Protein 4GJZ (pdb70)

Secondary structure (DSSP, 8-state):
-BPPEEES--HHHHIIIIITTT--EEEESSSTTSHHHHH-SHHHHHHHHTTSEEEEEE--EEEEEEHHHHHHHHTSS--SS-EEEEEE-HHHH-HHHHTT----GGGGGSSS-GGG-EEEEEEE-TT-EEEEE--SSEEEEEEEES-E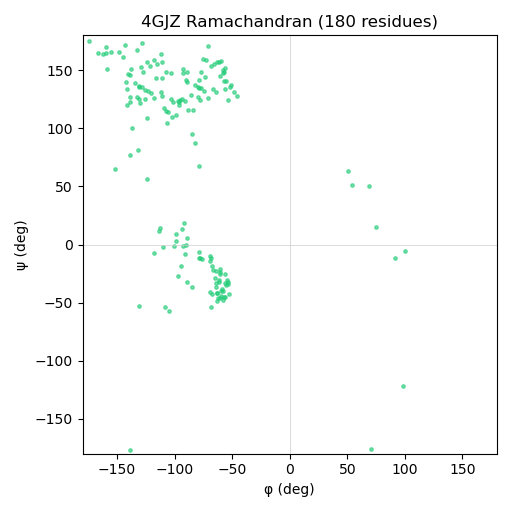EEEEE-GGGGGGS-B-SSTTTTTBBSS-TTS--TTT-GGGGG---EEEEE-TT-EEEE-TT-EEEEEESSSEEEEEEEE-

Organism: Homo sapiens (NCBI:txid9606)

Solvent-accessible surface area: 11349 Å² total; per-residue (Å²): 97,93,2,61,98,50,134,151,15,66,80,59,80,0,106,113,76,21,22,114,53,24,124,5,0,0,0,71,17,27,0,57,161,28,66,0,32,169,88,13,44,31,122,41,3,70,145,36,0,1,104,88,72,0,47,1,69,23,73,138,64,158,55,122,24,39,1,65,90,0,2,69,126,13,22,50,147,159,50,216,50,65,0,12,1,6,99,33,82,3,2,95,49,10,93,93,3,95,131,2,13,59,40,5,108,12,10,91,24,20,148,45,119,115,142,126,25,32,9,4,0,27,1,1,19,124,29,3,86,17,77,0,35,21,18,103,49,26,6,0,10,0,0,5,26,18,90,4,42,0,29,0,1,24,52,168,46,35,53,13,0,44,50,61,108,77,150,162,85,78,45,38,5,72,5,79,3,73,117,40,67,78,172,128,15,78,120,8,71,91,7,88,79,38,24,8,76,0,34,71,7,7,0,0,0,3,3,58,86,22,2,11,4,10,76,1,30,42,59,2,2,0,0,0,0,37,2,58

InterPro domains:
  IPR003347 JmjC domain [PS51184] (271-416)
  IPR003347 JmjC domain [SM00558] (271-416)
  IPR041667 Cupin-like domain 8 [PF13621] (194-416)
  IPR056520 KDM8, N-terminal [PF24472] (66-138)

Sequence (228 aa):
STVPPRLHRRPSLQHFRREEQQFLVPGRPVILKGVADHWPCMQKWSLEEYYIQEIIAGCCRTVPVEEVGWSQTLMMTVNEFISSKYIIVVNEPRRDDVGYLAQHQLFDDQIPELLKQDISSIPDDYCSLGDDGEEEEEITINAWFGPQGTISPLHQDPQQNFLVQVMMGRKYIRRLLYSSPQQESGALYPHDTHLLHNTTSQVDDVENPDLEKKFPKFAKAPFLSCILSPGEILFIPVKKYWHYVRALDLSFSVSFWWS

Foldseek 3Di:
DAAAEDEPDDLVCCCPVDAVVPGKHKYFPFQQPQQLQPQDDLVNCCVQFQAPKAWKCWQDDIDIDGNVVCCVAFPPDDHPTWIKRWFAQVCVVRVVVVSRGDDGPSLVVDPDDPVPKGKGKIFGFAWDKDAKFFDQFKKKKAWRDAKKKKKKAAPVLLVLQDFDDDPVGRRGGPARVVDGDCVVRVSVVPGDIYIDIAGHRMIMIRHHSIIMMMGTRGRTMIMMIGHD

Nearest PDB structures (foldseek):
  7uq3-assembly1_A  TM=1.001E+00  e=4.229E-50  Homo sapiens
  6f4o-assembly1_A  TM=1.003E+00  e=3.518E-49  Homo sapiens
  7dyw-assembly1_A  TM=9.979E-01  e=1.723E-48  Homo sapiens
  6f4t-assembly1_A  TM=1.000E+00  e=4.418E-48  Homo sapiens
  6f4r-assembly1_A  TM=1.001E+00  e=1.133E-47  Homo sapiens

B-factor: mean 15.0, std 7.61, range [4.47, 48.25]

CATH classification: 2.60.120.650

Radius of gyration: 17.44 Å; Cα contacts (8 Å, |Δi|>4): 553; chains: 1; bounding box: 48×34×45 Å

GO terms:
  GO:0051864 histone H3K36 demethylase activity (F, IDA)
  GO:0005634 nucleus (C, IDA)
  GO:0003682 chromatin binding (F, IDA)
  GO:0004177 aminopeptidase activity (F, IDA)
  GO:0106157 peptidyl-arginine 3-dioxygenase activity (F, IDA)
  GO:0005634 nucleus (C, EXP)
  GO:0005694 chromosome (C, EXP)
  GO:0045892 negative regulation of DNA-templated transcription (P, IMP)
  GO:0045893 positive regulation of DNA-templated transcription (P, IMP)
  GO:0031648 protein destabilization (P, IMP)
  GO:0000086 G2/M transition of mitotic cell cycle (P, IMP)
  GO:0106157 peptidyl-arginine 3-dioxygenase activity (F, EXP)
  GO:0005829 cytosol (C, TAS)
  GO:0030961 peptidyl-arginine hydroxylation (P, TAS)
  GO:0005515 protein binding (F, IPI)
  GO:0004175 endopeptidase activity (F, IDA)

Structure (mmCIF, N/CA/C/O backbone):
data_4GJZ
#
_entry.id   4GJZ
#
_cell.length_a   49.695
_cell.length_b   64.056
_cell.length_c   76.801
_cell.angle_alpha   90.00
_cell.angle_beta   90.00
_cell.angle_gamma   90.00
#
_symmetry.space_group_name_H-M   'P 21 21 21'
#
loop_
_entity.id
_entity.type
_entity.pdbx_description
1 polymer 'JmjC domain-containing protein 5'
2 non-polymer 'COBALT (II) ION'
3 non-polymer '2-OXOGLUTARIC ACID'
4 non-polymer BETA-MERCAPTOETHANOL
5 water water
#
loop_
_atom_site.group_PDB
_atom_site.id
_atom_site.type_symbol
_atom_site.label_atom_id
_atom_site.label_alt_id
_atom_site.label_comp_id
_atom_site.label_asym_id
_atom_site.label_entity_id
_atom_site.label_seq_id
_atom_site.pdbx_PDB_ins_code
_atom_site.Cartn_x
_atom_site.Cartn_y
_atom_site.Cartn_z
_atom_site.occupancy
_atom_site.B_iso_or_equiv
_atom_site.auth_seq_id
_atom_site.auth_comp_id
_atom_site.auth_asym_id
_atom_site.auth_atom_id
_atom_site.pdbx_PDB_model_num
ATOM 1 N N . SER A 1 1 ? 12.978 30.682 27.942 1.00 18.99 182 SER A N 1
ATOM 2 C CA . SER A 1 1 ? 13.686 31.421 26.893 1.00 18.24 182 SER A CA 1
ATOM 3 C C . SER A 1 1 ? 13.803 30.511 25.686 1.00 14.98 182 SER A C 1
ATOM 4 O O . SER A 1 1 ? 13.565 29.330 25.810 1.00 14.32 182 SER A O 1
ATOM 11 N N . THR A 1 2 ? 14.117 31.039 24.506 1.00 14.46 183 THR A N 1
ATOM 12 C CA . THR A 1 2 ? 14.076 30.214 23.300 1.00 13.61 183 THR A CA 1
ATOM 13 C C . THR A 1 2 ? 15.331 29.341 23.170 1.00 12.30 183 THR A C 1
ATOM 14 O O . THR A 1 2 ? 16.441 29.806 23.360 1.00 13.50 183 THR A O 1
ATOM 25 N N . VAL A 1 3 ? 15.145 28.083 22.823 1.00 10.68 184 VAL A N 1
ATOM 26 C CA . VAL A 1 3 ? 16.266 27.214 22.537 1.00 9.36 184 VAL A CA 1
ATOM 27 C C . VAL A 1 3 ? 17.152 27.826 21.432 1.00 8.71 184 VAL A C 1
ATOM 28 O O . VAL A 1 3 ? 16.635 28.270 20.416 1.00 9.68 184 VAL A O 1
ATOM 41 N N . PRO A 1 4 ? 18.486 27.828 21.616 1.00 9.51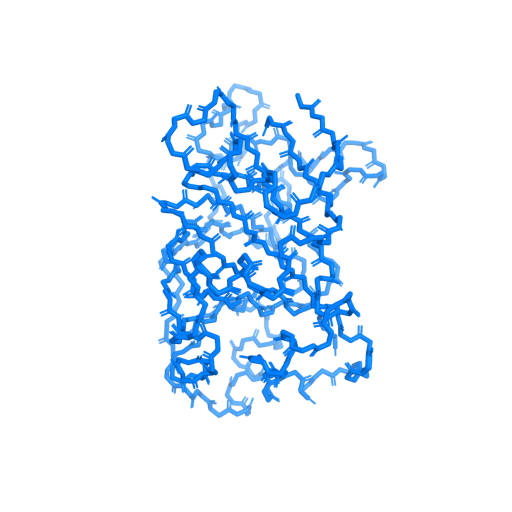 185 PRO A N 1
ATOM 42 C CA A PRO A 1 4 ? 19.426 28.321 20.601 0.40 9.68 185 PRO A CA 1
ATOM 43 C CA B PRO A 1 4 ? 19.283 28.432 20.543 0.60 10.01 185 PRO A CA 1
ATOM 44 C C . PRO A 1 4 ? 19.294 27.574 19.272 1.00 9.62 185 PRO A C 1
ATOM 45 O O . PRO A 1 4 ? 19.154 26.353 19.325 1.00 10.25 185 PRO A O 1
ATOM 66 N N . ARG A 1 5 ? 19.421 28.255 18.131 1.00 9.74 186 ARG A N 1
ATOM 67 C CA . ARG A 1 5 ? 19.522 27.642 16.796 1.00 10.13 186 ARG A CA 1
ATOM 68 C C . ARG A 1 5 ? 20.926 27.841 16.248 1.00 10.50 186 ARG A C 1
ATOM 69 O O . ARG A 1 5 ? 21.426 28.963 16.230 1.00 12.41 186 ARG A O 1
ATOM 90 N N . LEU A 1 6 ? 21.557 26.758 15.814 1.00 10.27 187 LEU A N 1
ATOM 91 C CA . LEU A 1 6 ? 22.896 26.788 15.236 1.00 10.58 187 LEU A CA 1
ATOM 92 C C . LEU A 1 6 ? 22.901 26.073 13.898 1.00 10.42 187 LEU A C 1
ATOM 93 O O . LEU A 1 6 ? 22.363 24.981 13.767 1.00 11.09 187 LEU A O 1
ATOM 109 N N . HIS A 1 7 ? 23.548 26.699 12.923 1.00 11.53 188 HIS A N 1
ATOM 110 C CA . HIS A 1 7 ? 23.656 26.161 11.580 1.00 12.47 188 HIS A CA 1
ATOM 111 C C . HIS A 1 7 ? 24.880 25.262 11.463 1.00 12.40 188 HIS A C 1
ATOM 112 O O . HIS A 1 7 ? 26.010 25.726 11.581 1.00 13.58 188 HIS A O 1
ATOM 127 N N . ARG A 1 8 ? 24.636 23.978 11.219 1.00 12.08 189 ARG A N 1
ATOM 128 C CA A ARG A 1 8 ? 25.703 23.000 10.998 0.48 12.54 189 ARG A CA 1
ATOM 129 C CA B ARG A 1 8 ? 25.703 23.010 10.978 0.52 12.23 189 ARG A CA 1
ATOM 130 C C . ARG A 1 8 ? 26.936 23.227 11.866 1.00 12.44 189 ARG A C 1
ATOM 131 O O . ARG A 1 8 ? 28.032 23.415 11.363 1.00 13.26 189 ARG A O 1
ATOM 171 N N . PRO A 1 9 ? 26.774 23.197 13.195 1.00 12.41 190 PRO A N 1
ATOM 172 C CA . PRO A 1 9 ? 27.959 23.396 14.046 1.00 12.59 190 PRO A CA 1
ATOM 173 C C . PRO A 1 9 ? 28.970 22.253 13.890 1.00 12.76 190 PRO A C 1
ATOM 174 O O . PRO A 1 9 ? 28.599 21.141 13.518 1.00 13.35 190 PRO A O 1
ATOM 185 N N . SER A 1 10 ? 30.240 22.514 14.173 1.00 12.89 191 SER A N 1
ATOM 186 C CA . SER A 1 10 ? 31.236 21.453 14.132 1.00 13.42 191 SER A CA 1
ATOM 187 C C . SER A 1 10 ? 30.908 20.390 15.180 1.00 12.80 191 SER A C 1
ATOM 188 O O . SER A 1 10 ? 30.231 20.657 16.179 1.00 12.70 191 SER A O 1
ATOM 196 N N . LEU A 1 11 ? 31.417 19.188 14.952 1.00 13.26 192 LEU A N 1
ATOM 197 C CA . LEU A 1 11 ? 31.275 18.113 15.924 1.00 13.51 192 LEU A CA 1
ATOM 198 C C . LEU A 1 11 ? 31.851 18.513 17.271 1.00 13.04 192 LEU A C 1
ATOM 199 O O . LEU A 1 11 ? 31.212 18.304 18.300 1.00 12.93 192 LEU A O 1
ATOM 215 N N . GLN A 1 12 ? 33.034 19.109 17.264 1.00 13.45 193 GLN A N 1
ATOM 216 C CA . GLN A 1 12 ? 33.684 19.536 18.502 1.00 13.63 193 GLN A CA 1
ATOM 217 C C . GLN A 1 12 ? 32.896 20.608 19.250 1.00 13.11 193 GLN A C 1
ATOM 218 O O . GLN A 1 12 ? 32.792 20.546 20.470 1.00 13.61 193 GLN A O 1
ATOM 222 N N . HIS A 1 13 ? 32.341 21.581 18.532 1.00 13.06 194 HIS A N 1
ATOM 223 C CA . HIS A 1 13 ? 31.569 22.637 19.185 1.00 13.19 194 HIS A CA 1
ATOM 224 C C . HIS A 1 13 ? 30.279 22.066 19.776 1.00 11.97 194 HIS A C 1
ATOM 225 O O . HIS A 1 13 ? 29.893 22.404 20.906 1.00 12.39 194 HIS A O 1
ATOM 240 N N . PHE A 1 14 ? 29.608 21.193 19.028 1.00 11.68 195 PHE A N 1
ATOM 241 C CA . PHE A 1 14 ? 28.432 20.529 19.568 1.00 11.21 195 PHE A CA 1
ATOM 242 C C . PHE A 1 14 ? 28.791 19.737 20.825 1.00 11.03 195 PHE A C 1
ATOM 243 O O . PHE A 1 14 ? 28.093 19.809 21.834 1.00 10.93 195 PHE A O 1
ATOM 260 N N A ARG A 1 15 ? 29.894 18.999 20.767 0.61 11.04 196 ARG A N 1
ATOM 261 N N B ARG A 1 15 ? 29.888 18.989 20.778 0.39 11.70 196 ARG A N 1
ATOM 262 C CA A ARG A 1 15 ? 30.323 18.205 21.908 0.61 11.19 196 ARG A CA 1
ATOM 263 C CA B ARG A 1 15 ? 30.280 18.189 21.931 0.39 12.53 196 ARG A CA 1
ATOM 264 C C A ARG A 1 15 ? 30.572 19.061 23.146 0.61 11.50 196 ARG A C 1
ATOM 265 C C B ARG A 1 15 ? 30.566 19.051 23.155 0.39 12.56 196 ARG A C 1
ATOM 266 O O A ARG A 1 15 ? 30.053 18.791 24.228 0.61 11.75 196 ARG A O 1
ATOM 267 O O B ARG A 1 15 ? 30.056 18.796 24.245 0.39 12.60 196 ARG A O 1
ATOM 308 N N A GLU A 1 16 ? 31.393 20.090 22.996 0.61 12.04 197 GLU A N 1
ATOM 309 N N B GLU A 1 16 ? 31.397 20.070 22.978 0.39 12.87 197 GLU A N 1
ATOM 310 C CA A GLU A 1 16 ? 31.882 20.834 24.151 0.61 12.94 197 GLU A CA 1
ATOM 311 C CA B GLU A 1 16 ? 31.899 20.832 24.113 0.39 13.52 197 GLU A CA 1
ATOM 312 C C A GLU A 1 16 ? 30.842 21.784 24.736 0.61 13.24 197 GLU A C 1
ATOM 313 C C B GLU A 1 16 ? 30.842 21.753 24.722 0.39 13.27 197 GLU A C 1
ATOM 314 O O A GLU A 1 16 ? 30.824 22.020 25.942 0.61 14.40 197 GLU A O 1
ATOM 315 O O B GLU A 1 16 ? 30.796 21.920 25.939 0.39 13.86 197 GLU A O 1
ATOM 338 N N . GLN A 1 17 ? 30.001 22.354 23.888 1.00 12.72 198 GLN A N 1
ATOM 339 C CA A GLN A 1 17 ? 29.075 23.382 24.346 0.44 13.20 198 GLN A CA 1
ATOM 340 C CA B GLN A 1 17 ? 29.086 23.373 24.373 0.56 12.98 198 GLN A CA 1
ATOM 341 C C . GLN A 1 17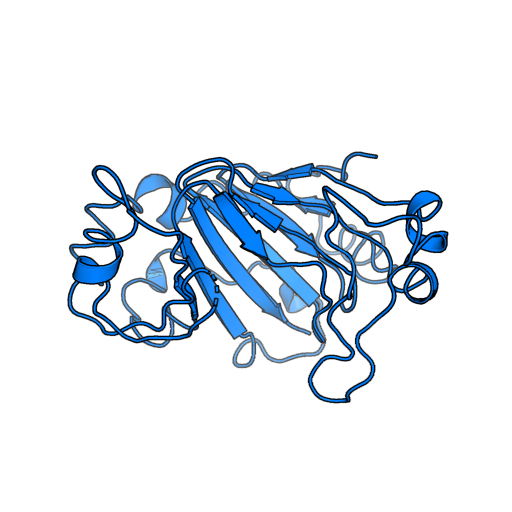 ? 27.641 22.893 24.549 1.00 12.18 198 GLN A C 1
ATOM 342 O O . GLN A 1 17 ? 26.831 23.608 25.143 1.00 13.14 198 GLN A O 1
ATOM 368 N N . PHE A 1 18 ? 27.317 21.684 24.071 1.00 11.13 199 PHE A N 1
ATOM 369 C CA . PHE A 1 18 ? 25.950 21.160 24.198 1.00 10.21 199 PHE A CA 1
ATOM 370 C C . PHE A 1 18 ? 25.900 19.738 24.760 1.00 9.72 199 PHE A C 1
ATOM 371 O O . PHE A 1 18 ? 25.205 19.496 25.748 1.00 10.08 199 PHE A O 1
ATOM 388 N N . LEU A 1 19 ? 26.638 18.802 24.172 1.00 9.85 200 LEU A N 1
ATOM 389 C CA . LEU A 1 19 ? 26.525 17.411 24.588 1.00 9.95 200 LEU A CA 1
ATOM 390 C C . LEU A 1 19 ? 27.070 17.210 25.999 1.00 10.35 200 LEU A C 1
ATOM 391 O O . LEU A 1 19 ? 26.394 16.651 26.868 1.00 10.71 200 LEU A O 1
ATOM 407 N N . VAL A 1 20 ? 28.304 17.643 26.228 1.00 10.89 201 VAL A N 1
ATOM 408 C CA . VAL A 1 20 ? 28.927 17.438 27.537 1.00 11.41 201 VAL A CA 1
ATOM 409 C C . VAL A 1 20 ? 28.190 18.179 28.663 1.00 11.71 201 VAL A C 1
ATOM 410 O O . VAL A 1 20 ? 27.878 17.559 29.679 1.00 11.92 201 VAL A O 1
ATOM 423 N N . PRO A 1 21 ? 27.867 19.480 28.500 1.00 11.86 202 PRO A N 1
ATOM 424 C CA . PRO A 1 21 ? 27.134 20.168 29.573 1.00 12.45 202 PRO A CA 1
ATOM 425 C C . PRO A 1 21 ? 25.633 19.859 29.600 1.00 12.36 202 PRO A C 1
ATOM 426 O O . PRO A 1 21 ? 24.944 20.298 30.519 1.00 14.14 202 PRO A O 1
ATOM 437 N N . GLY A 1 22 ? 25.118 19.140 28.610 1.00 10.43 203 GLY A N 1
ATOM 438 C CA . GLY A 1 22 ? 23.711 18.787 28.588 1.00 9.80 203 GLY A CA 1
ATOM 439 C C . GLY A 1 22 ? 22.789 19.969 28.349 1.00 9.10 203 GLY A C 1
ATOM 440 O O . GLY A 1 22 ? 21.822 20.167 29.090 1.00 9.83 203 GLY A O 1
ATOM 444 N N . ARG A 1 23 ? 23.083 20.746 27.307 1.00 9.36 204 ARG A N 1
ATOM 445 C CA . ARG A 1 23 ? 22.299 21.935 26.980 1.00 9.31 204 ARG A CA 1
ATOM 446 C C . ARG A 1 23 ? 21.543 21.723 25.668 1.00 8.72 204 ARG A C 1
ATOM 447 O O . ARG A 1 23 ? 22.153 21.317 24.676 1.00 9.72 204 ARG A O 1
ATOM 468 N N . PRO A 1 24 ? 20.234 22.016 25.636 1.00 7.90 205 PRO A N 1
ATOM 469 C CA . PRO A 1 24 ? 19.487 21.846 24.383 1.00 7.86 205 PRO A CA 1
ATOM 470 C C . PRO A 1 24 ? 19.906 22.838 23.301 1.00 7.59 205 PRO A C 1
ATOM 471 O O . PRO A 1 24 ? 20.340 23.954 23.587 1.00 8.80 205 PRO A O 1
ATOM 482 N N . VAL A 1 25 ? 19.717 22.433 22.050 1.00 7.38 206 VAL A N 1
ATOM 483 C CA . VAL A 1 25 ? 20.013 23.271 20.887 1.00 7.32 206 VAL A CA 1
ATOM 484 C C . VAL A 1 25 ? 19.207 22.735 19.714 1.00 6.83 206 VAL A C 1
ATOM 485 O O . VAL A 1 25 ? 18.918 21.544 19.655 1.00 7.28 206 VAL A O 1
ATOM 498 N N . ILE A 1 26 ? 18.856 23.605 18.784 1.00 7.35 207 ILE A N 1
ATOM 499 C CA . ILE A 1 26 ? 18.256 23.235 17.508 1.00 7.39 207 ILE A CA 1
ATOM 500 C C . ILE A 1 26 ? 19.327 23.333 16.441 1.00 7.97 207 ILE A C 1
ATOM 501 O O . ILE A 1 26 ? 19.999 24.350 16.302 1.00 8.71 207 ILE A O 1
ATOM 517 N N . LEU A 1 27 ? 19.513 22.233 15.710 1.00 7.93 208 LEU A N 1
ATOM 518 C CA . LEU A 1 27 ? 20.471 22.155 14.620 1.00 8.26 208 LEU A CA 1
ATOM 519 C C . LEU A 1 27 ? 19.762 22.430 13.313 1.00 8.15 208 LEU A C 1
ATOM 520 O O . LEU A 1 27 ? 18.811 21.748 12.949 1.00 8.85 208 LEU A O 1
ATOM 536 N N . LYS A 1 28 ? 20.276 23.425 12.603 1.00 8.87 209 LYS A N 1
ATOM 537 C CA . LYS A 1 28 ? 19.764 23.866 11.323 1.00 10.14 209 LYS A CA 1
ATOM 538 C C . LYS A 1 28 ? 20.711 23.444 10.212 1.00 9.94 209 LYS A C 1
ATOM 539 O O . LYS A 1 28 ? 21.924 23.381 10.403 1.00 10.66 209 LYS A O 1
ATOM 558 N N . GLY A 1 29 ? 20.151 23.180 9.041 1.00 10.62 210 GLY A N 1
ATOM 559 C CA . GLY A 1 29 ? 20.963 22.846 7.890 1.00 11.07 210 GLY A CA 1
ATOM 560 C C . GLY A 1 29 ? 21.542 21.450 7.918 1.00 10.67 210 GLY A C 1
ATOM 561 O O . GLY A 1 29 ? 22.432 21.137 7.129 1.00 12.25 210 GLY A O 1
ATOM 565 N N . VAL A 1 30 ? 21.010 20.591 8.792 1.00 9.94 211 VAL A N 1
ATOM 566 C CA . VAL A 1 30 ? 21.527 19.237 8.958 1.00 10.18 211 VAL A CA 1
ATOM 567 C C . VAL A 1 30 ? 20.592 18.216 8.299 1.00 10.20 211 VAL A C 1
ATOM 568 O O . VAL A 1 30 ? 21.019 17.468 7.405 1.00 11.53 211 VAL A O 1
ATOM 581 N N . ALA A 1 31 ? 19.327 18.202 8.716 1.00 9.26 212 ALA A N 1
ATOM 582 C CA . ALA A 1 31 ? 18.319 17.295 8.172 1.00 9.15 212 ALA A CA 1
ATOM 583 C C . ALA A 1 31 ? 17.427 17.925 7.113 1.00 9.09 212 ALA A C 1
ATOM 584 O O . ALA A 1 31 ? 16.519 17.264 6.610 1.00 9.93 212 ALA A O 1
ATOM 591 N N . ASP A 1 32 ? 17.686 19.178 6.755 1.00 9.63 213 ASP A N 1
ATOM 592 C CA . ASP A 1 32 ? 16.725 19.899 5.928 1.00 10.90 213 ASP A CA 1
ATOM 593 C C . ASP A 1 32 ? 16.561 19.348 4.511 1.00 10.72 213 ASP A C 1
ATOM 594 O O . ASP A 1 32 ? 15.536 19.598 3.885 1.00 12.08 213 ASP A O 1
ATOM 603 N N . HIS A 1 33 ? 17.560 18.616 4.018 1.00 11.18 214 HIS A N 1
ATOM 604 C CA . HIS A 1 33 ? 17.483 17.970 2.702 1.00 12.40 214 HIS A CA 1
ATOM 605 C C . HIS A 1 33 ? 17.442 16.444 2.760 1.00 11.73 214 HIS A C 1
ATOM 606 O O . HIS A 1 33 ? 17.627 15.800 1.741 1.00 13.27 214 HIS A O 1
ATOM 621 N N . TRP A 1 34 ? 17.184 15.862 3.923 1.00 10.44 215 TRP A N 1
ATOM 622 C CA . TRP A 1 34 ? 16.923 14.425 3.931 1.00 10.28 215 TRP A CA 1
ATOM 623 C C . TRP A 1 34 ? 15.726 14.153 3.017 1.00 9.90 215 TRP A C 1
ATOM 624 O O . TRP A 1 34 ? 14.809 14.966 2.943 1.00 10.21 215 TRP A O 1
ATOM 645 N N . PRO A 1 35 ? 15.699 12.990 2.347 1.00 10.23 216 PRO A N 1
ATOM 646 C CA . PRO A 1 35 ? 14.612 12.723 1.403 1.00 10.42 216 PRO A CA 1
ATOM 647 C C . PRO A 1 35 ? 13.225 12.827 2.022 1.00 9.88 216 PRO A C 1
ATOM 648 O O . PRO A 1 35 ? 12.290 13.251 1.343 1.00 10.84 216 PRO A O 1
ATOM 659 N N . CYS A 1 36 ? 13.078 12.466 3.293 1.00 9.21 217 CYS A N 1
ATOM 660 C CA . CYS A 1 36 ? 11.784 12.555 3.950 1.00 9.12 217 CYS A CA 1
ATOM 661 C C . CYS A 1 36 ? 11.155 13.946 3.848 1.00 9.35 217 CYS A C 1
ATOM 662 O O . CYS A 1 36 ? 9.932 14.080 3.810 1.00 9.89 217 CYS A O 1
ATOM 670 N N . MET A 1 37 ? 11.990 14.980 3.835 1.00 9.70 218 MET A N 1
ATOM 671 C CA . MET A 1 37 ? 11.481 16.348 3.934 1.00 10.64 218 MET A CA 1
ATOM 672 C C . MET A 1 37 ? 10.615 16.730 2.739 1.00 12.92 218 MET A C 1
ATOM 673 O O . MET A 1 37 ? 9.606 17.421 2.885 1.00 14.84 218 MET A O 1
ATOM 687 N N . GLN A 1 38 ? 10.980 16.259 1.554 1.00 14.62 219 GLN A N 1
ATOM 688 C CA . GLN A 1 38 ? 10.170 16.507 0.369 1.00 17.38 219 GLN A CA 1
ATOM 689 C C . GLN A 1 38 ? 9.229 15.366 0.026 1.00 16.50 219 GLN A C 1
ATOM 690 O O . GLN A 1 38 ? 8.190 15.584 -0.593 1.00 18.95 219 GLN A O 1
ATOM 704 N N . LYS A 1 39 ? 9.580 14.148 0.413 1.00 14.44 220 LYS A N 1
ATOM 705 C CA . LYS A 1 39 ? 8.819 12.989 -0.027 1.00 14.69 220 LYS A CA 1
ATOM 706 C C . LYS A 1 39 ? 7.600 12.690 0.837 1.00 14.28 220 LYS A C 1
ATOM 707 O O . LYS A 1 39 ? 6.586 12.243 0.327 1.00 15.81 220 LYS A O 1
ATOM 726 N N . TRP A 1 40 ? 7.689 12.900 2.146 1.00 13.05 221 TRP A N 1
ATOM 727 C CA . TRP A 1 40 ? 6.617 12.455 3.032 1.00 12.68 221 TRP A CA 1
ATOM 728 C C . TRP A 1 40 ? 5.417 13.420 2.999 1.00 13.93 221 TRP A C 1
ATOM 729 O O . TRP A 1 40 ? 5.543 14.665 3.004 1.00 16.06 221 TRP A O 1
ATOM 750 N N . SER A 1 41 ? 4.254 12.803 2.909 1.00 14.64 222 SER A N 1
ATOM 751 C CA . SER A 1 41 ? 2.970 13.450 2.732 1.00 15.52 222 SER A CA 1
ATOM 752 C C . SER A 1 41 ? 2.011 12.330 3.038 1.00 15.05 222 SER A C 1
ATOM 753 O O . SER A 1 41 ? 2.427 11.163 3.077 1.00 15.06 222 SER A O 1
ATOM 761 N N . LEU A 1 42 ? 0.748 12.663 3.259 1.00 14.02 223 LEU A N 1
ATOM 762 C CA . LEU A 1 42 ? -0.224 11.626 3.553 1.00 13.68 223 LEU A CA 1
ATOM 763 C C . LEU A 1 42 ? -0.233 10.585 2.446 1.00 12.76 223 LEU A C 1
ATOM 764 O O . LEU A 1 42 ? -0.280 9.386 2.722 1.00 12.66 223 LEU A O 1
ATOM 780 N N A GLU A 1 43 ? -0.203 10.992 1.183 0.59 13.21 224 GLU A N 1
ATOM 781 N N B GLU A 1 43 ? -0.203 11.082 1.209 0.41 12.81 224 GLU A N 1
ATOM 782 C CA A GLU A 1 43 ? -0.331 10.002 0.121 0.59 13.71 224 GLU A CA 1
ATOM 783 C CA B GLU A 1 43 ? -0.249 10.269 0.007 0.41 12.81 224 GLU A CA 1
ATOM 784 C C A GLU A 1 43 ? 0.895 9.090 0.041 0.59 12.71 224 GLU A C 1
ATOM 785 C C B GLU A 1 43 ? 0.846 9.209 0.015 0.41 12.44 224 GLU A C 1
ATOM 786 O O A GLU A 1 43 ? 0.773 7.895 -0.229 0.59 12.52 224 GLU A O 1
ATOM 787 O O B GLU A 1 43 ? 0.570 8.023 -0.161 0.41 12.52 224 GLU A O 1
ATOM 810 N N A TYR A 1 44 ? 2.072 9.646 0.289 0.59 12.31 225 TYR A N 1
ATOM 811 N N B TYR A 1 44 ? 2.086 9.633 0.222 0.41 12.20 225 TYR A N 1
ATOM 812 C CA A TYR A 1 44 ? 3.292 8.859 0.249 0.59 12.02 225 TYR A CA 1
ATOM 813 C CA B TYR A 1 44 ? 3.209 8.708 0.184 0.41 11.89 225 TYR A CA 1
ATOM 814 C C A TYR A 1 44 ? 3.295 7.832 1.381 0.59 11.15 225 TYR A C 1
ATOM 815 C C B TYR A 1 44 ? 3.169 7.751 1.372 0.41 11.03 225 TYR A C 1
ATOM 816 O O A TYR A 1 44 ? 3.696 6.688 1.201 0.59 10.96 225 TYR A O 1
ATOM 817 O O B TYR A 1 44 ? 3.385 6.550 1.210 0.41 11.01 225 TYR A O 1
ATOM 852 N N . ILE A 1 45 ? 2.884 8.269 2.563 1.00 10.62 226 ILE A N 1
ATOM 853 C CA . ILE A 1 45 ? 2.780 7.401 3.729 1.00 10.41 226 ILE A CA 1
ATOM 854 C C . ILE A 1 45 ? 1.734 6.301 3.503 1.00 10.29 226 ILE A C 1
ATOM 855 O O . ILE A 1 45 ? 1.978 5.143 3.823 1.00 10.84 226 ILE A O 1
ATOM 871 N N . GLN A 1 46 ? 0.596 6.644 2.911 1.00 10.55 227 GLN A N 1
ATOM 872 C CA . GLN A 1 46 ? -0.406 5.629 2.597 1.00 10.68 227 GLN A CA 1
ATOM 873 C C . GLN A 1 46 ? 0.169 4.590 1.642 1.00 11.23 227 GLN A C 1
ATOM 874 O O . GLN A 1 46 ? -0.044 3.385 1.809 1.00 12.00 227 GLN A O 1
ATOM 888 N N . GLU A 1 47 ? 0.856 5.060 0.605 1.00 11.63 228 GLU A N 1
ATOM 889 C CA . GLU A 1 47 ? 1.381 4.160 -0.410 1.00 12.75 228 GLU A CA 1
ATOM 890 C C . GLU A 1 47 ? 2.375 3.152 0.179 1.00 12.60 228 GLU A C 1
ATOM 891 O O . GLU A 1 47 ? 2.297 1.953 -0.111 1.00 15.27 228 GLU A O 1
ATOM 903 N N A ILE A 1 48 ? 3.309 3.635 0.993 0.71 11.43 229 ILE A N 1
ATOM 904 N N B ILE A 1 48 ? 3.293 3.618 1.017 0.29 11.68 229 ILE A N 1
ATOM 905 C CA A ILE A 1 48 ? 4.369 2.776 1.494 0.71 11.69 229 ILE A CA 1
ATOM 906 C CA B ILE A 1 48 ? 4.374 2.762 1.501 0.29 11.19 229 ILE A CA 1
ATOM 907 C C A ILE A 1 48 ? 3.957 1.970 2.731 0.71 11.25 229 ILE A C 1
ATOM 908 C C B ILE A 1 48 ? 4.100 2.056 2.822 0.29 10.71 229 ILE A C 1
ATOM 909 O O A ILE A 1 48 ? 4.329 0.802 2.866 0.71 13.08 229 ILE A O 1
ATOM 910 O O B ILE A 1 48 ? 4.780 1.082 3.155 0.29 10.54 229 ILE A O 1
ATOM 941 N N . ALA A 1 49 ? 3.170 2.586 3.607 1.00 10.51 230 ALA A N 1
ATOM 942 C CA . ALA A 1 49 ? 2.933 2.052 4.951 1.00 10.09 230 ALA A CA 1
ATOM 943 C C . ALA A 1 49 ? 1.472 1.733 5.253 1.00 9.45 230 ALA A C 1
ATOM 944 O O . ALA A 1 49 ? 1.179 1.185 6.311 1.00 9.25 230 ALA A O 1
ATOM 951 N N . GLY A 1 50 ? 0.560 2.097 4.356 1.00 9.84 231 GLY A N 1
ATOM 952 C CA . GLY A 1 50 ? -0.855 2.094 4.679 1.00 9.79 231 GLY A CA 1
ATOM 953 C C . GLY A 1 50 ? -1.412 0.771 5.188 1.00 9.27 231 GLY A C 1
ATOM 954 O O . GLY A 1 50 ? -2.304 0.755 6.025 1.00 9.54 231 GLY A O 1
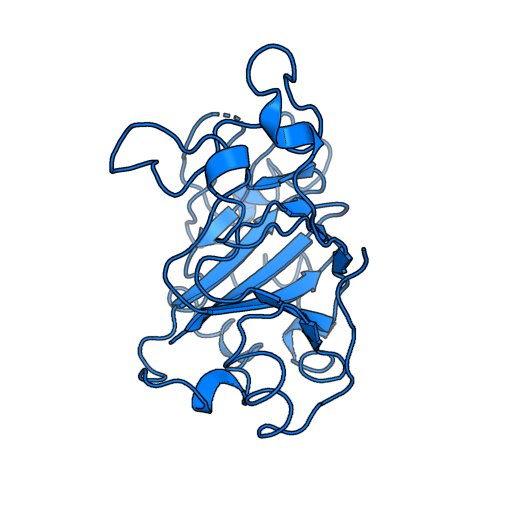ATOM 958 N N . CYS A 1 51 ? -0.891 -0.335 4.671 1.00 9.72 232 CYS A N 1
ATOM 959 C CA A CYS A 1 51 ? -1.376 -1.671 5.009 0.74 9.50 232 CYS A CA 1
ATOM 960 C CA B CYS A 1 51 ? -1.403 -1.657 5.023 0.26 10.73 232 CYS A CA 1
ATOM 961 C C . CYS A 1 51 ? -0.786 -2.257 6.281 1.00 9.25 232 CYS A C 1
ATOM 962 O O . CYS A 1 51 ? -1.206 -3.330 6.708 1.00 10.26 232 CYS A O 1
ATOM 975 N N . ARG A 1 52 ? 0.183 -1.576 6.888 1.00 8.81 233 ARG A N 1
ATOM 976 C CA . ARG A 1 52 ? 0.872 -2.126 8.052 1.00 8.48 233 ARG A CA 1
ATOM 977 C C . ARG A 1 52 ? 0.169 -1.739 9.354 1.00 8.34 233 ARG A C 1
ATOM 978 O O . ARG A 1 52 ? -0.438 -0.677 9.462 1.00 8.86 233 ARG A O 1
ATOM 999 N N . THR A 1 53 ? 0.261 -2.628 10.342 1.00 8.80 234 THR A N 1
ATOM 1000 C CA . THR A 1 53 ? -0.342 -2.405 11.654 1.00 8.63 234 THR A CA 1
ATOM 1001 C C . THR A 1 53 ? 0.549 -1.548 12.516 1.00 8.53 234 THR A C 1
ATOM 1002 O O . THR A 1 53 ? 1.755 -1.807 12.607 1.00 9.68 234 THR A O 1
ATOM 1013 N N . VAL A 1 54 ? -0.053 -0.600 13.212 1.00 8.04 235 VAL A N 1
ATOM 1014 C CA . VAL A 1 54 ? 0.690 0.286 14.088 1.00 8.27 235 VAL A CA 1
ATOM 1015 C C . VAL A 1 54 ? -0.076 0.483 15.387 1.00 8.59 235 VAL A C 1
ATOM 1016 O O . VAL A 1 54 ? -1.312 0.439 15.410 1.00 8.53 235 VAL A O 1
ATOM 1029 N N . PRO A 1 55 ? 0.663 0.726 16.476 1.00 9.05 236 PRO A N 1
ATOM 1030 C CA . PRO A 1 55 ? 0.028 1.091 17.738 1.00 9.24 236 PRO A CA 1
ATOM 1031 C C . PRO A 1 55 ? -0.379 2.556 17.727 1.00 8.82 236 PRO A C 1
ATOM 1032 O O . PRO A 1 55 ? 0.363 3.412 17.258 1.00 9.57 236 PRO A O 1
ATOM 1043 N N . VAL A 1 56 ? -1.537 2.812 18.313 1.00 9.12 237 VAL A N 1
ATOM 1044 C CA . VAL A 1 56 ? -2.120 4.144 18.349 1.00 9.22 237 VAL A CA 1
ATOM 1045 C C . VAL A 1 56 ? -2.591 4.437 19.754 1.00 10.14 237 VAL A C 1
ATOM 1046 O O . VAL A 1 56 ? -3.309 3.653 20.359 1.00 11.09 237 VAL A O 1
ATOM 1059 N N A GLU A 1 57 ? -2.166 5.582 20.271 0.60 10.26 238 GLU A N 1
ATOM 1060 N N B GLU A 1 57 ? -2.160 5.585 20.268 0.40 10.91 238 GLU A N 1
ATOM 1061 C CA A GLU A 1 57 ? -2.610 6.074 21.567 0.60 11.96 238 GLU A CA 1
ATOM 1062 C CA B GLU A 1 57 ? -2.604 6.093 21.559 0.40 12.70 238 GLU A CA 1
ATOM 1063 C C A GLU A 1 57 ? -3.820 6.965 21.369 0.60 12.68 238 GLU A C 1
ATOM 1064 C C B GLU A 1 57 ? -3.826 6.964 21.359 0.40 13.18 238 GLU A C 1
ATOM 1065 O O A GLU A 1 57 ? -3.773 7.937 20.611 0.60 13.03 238 GLU A O 1
ATOM 1066 O O B GLU A 1 57 ? -3.789 7.933 20.599 0.40 13.33 238 GLU A O 1
ATOM 1089 N N . VAL A 1 58 ? -4.910 6.628 22.041 1.00 14.42 239 VAL A N 1
ATOM 1090 C CA . VAL A 1 58 ? -6.151 7.360 21.881 1.00 17.22 239 VAL A CA 1
ATOM 1091 C C . VAL A 1 58 ? -6.473 8.092 23.162 1.00 19.68 239 VAL A C 1
ATOM 1092 O O . VAL A 1 58 ? -6.460 7.508 24.247 1.00 20.69 239 VAL A O 1
ATOM 1105 N N . GLY A 1 59 ? -6.763 9.377 23.029 1.00 21.15 240 GLY A N 1
ATOM 1106 C CA . GLY A 1 59 ? -7.058 10.199 24.187 1.00 22.66 240 GLY A CA 1
ATOM 1107 C C . GLY A 1 59 ? -5.824 10.969 24.594 1.00 23.47 240 GLY A C 1
ATOM 1108 O O . GLY A 1 59 ? -4.986 11.290 23.761 1.00 24.53 240 GLY A O 1
ATOM 1112 N N . TRP A 1 67 ? -8.303 7.658 27.892 1.00 31.80 248 TRP A N 1
ATOM 1113 C CA . TRP A 1 67 ? -7.025 7.193 27.352 1.00 28.80 248 TRP A CA 1
ATOM 1114 C C . TRP A 1 67 ? -7.048 5.695 27.055 1.00 27.43 248 TRP A C 1
ATOM 1115 O O . TRP A 1 67 ? -7.607 4.905 27.823 1.00 36.48 248 TRP A O 1
ATOM 1118 N N . SER A 1 68 ? -6.442 5.306 25.938 1.00 25.62 249 SER A N 1
ATOM 1119 C CA . SER A 1 68 ? -6.313 3.898 25.580 1.00 24.25 249 SER A CA 1
ATOM 1120 C C . SER A 1 68 ? -5.229 3.663 24.528 1.00 22.53 249 SER A C 1
ATOM 1121 O O . SER A 1 68 ? -4.750 4.598 23.892 1.00 22.39 249 SER A O 1
ATOM 1129 N N . GLN A 1 69 ? -4.821 2.407 24.396 1.00 21.55 250 GLN A N 1
ATOM 1130 C CA . GLN A 1 69 ? -3.855 1.984 23.396 1.00 20.87 250 GLN A CA 1
ATOM 1131 C C . GLN A 1 69 ? -4.513 0.940 22.512 1.00 17.43 250 GLN A C 1
ATOM 1132 O O . GLN A 1 69 ? -5.091 -0.012 23.011 1.00 19.15 250 GLN A O 1
ATOM 1146 N N . THR A 1 70 ? -4.421 1.117 21.203 1.00 13.92 251 THR A N 1
ATOM 1147 C CA . THR A 1 70 ? -5.052 0.198 20.287 1.00 12.13 251 THR A CA 1
ATOM 1148 C C . THR A 1 70 ? -4.115 -0.082 19.109 1.00 10.30 251 THR A C 1
ATOM 1149 O O . THR A 1 70 ? -2.973 0.380 19.093 1.00 10.36 251 THR A O 1
ATOM 1160 N N . LEU A 1 71 ? -4.607 -0.863 18.160 1.00 9.66 252 LEU A N 1
ATOM 1161 C CA . LEU A 1 71 ? -3.871 -1.265 16.973 1.00 9.41 252 LEU A CA 1
ATOM 1162 C C . LEU A 1 71 ? -4.787 -1.105 15.768 1.00 9.11 252 LEU A C 1
ATOM 1163 O O . LEU A 1 71 ? -5.959 -1.466 15.822 1.00 10.37 252 LEU A O 1
ATOM 1179 N N . MET A 1 72 ? -4.232 -0.607 14.671 1.00 8.68 253 MET A N 1
ATOM 1180 C CA A MET A 1 72 ? -4.961 -0.560 13.416 0.42 8.36 253 MET A CA 1
ATOM 1181 C CA B MET A 1 72 ? -4.976 -0.443 13.432 0.58 8.64 253 MET A CA 1
ATOM 1182 C C . MET A 1 72 ? -3.956 -0.315 12.298 1.00 8.29 253 MET A C 1
ATOM 1183 O O . MET A 1 72 ? -2.767 -0.113 12.548 1.00 8.64 253 MET A O 1
ATOM 1201 N N . THR A 1 73 ? -4.405 -0.378 11.055 1.00 7.99 254 THR A N 1
ATOM 1202 C CA . THR A 1 73 ? -3.482 -0.095 9.964 1.00 8.25 254 THR A CA 1
ATOM 1203 C C . THR A 1 73 ? -3.208 1.416 9.858 1.00 7.81 254 THR A C 1
ATOM 1204 O O . THR A 1 73 ? -3.996 2.252 10.320 1.00 8.03 254 THR A O 1
ATOM 1215 N N . VAL A 1 74 ? -2.105 1.754 9.206 1.00 7.97 255 VAL A N 1
ATOM 1216 C CA . VAL A 1 74 ? -1.792 3.153 8.960 1.00 7.87 255 VAL A CA 1
ATOM 1217 C C . VAL A 1 74 ? -2.916 3.825 8.167 1.00 8.31 255 VAL A C 1
ATOM 1218 O O . VAL A 1 74 ? -3.299 4.954 8.465 1.00 8.62 255 VAL A O 1
ATOM 1231 N N . ASN A 1 75 ? -3.489 3.128 7.184 1.00 8.39 256 ASN A N 1
ATOM 1232 C CA . ASN A 1 75 ? -4.604 3.699 6.455 1.00 8.91 256 ASN A CA 1
ATOM 1233 C C . ASN A 1 75 ? -5.769 4.016 7.378 1.00 8.66 256 ASN A C 1
ATOM 1234 O O . ASN A 1 75 ? -6.413 5.050 7.244 1.00 9.04 256 ASN A O 1
ATOM 1245 N N . GLU A 1 76 ? -6.099 3.090 8.276 1.00 8.59 257 GLU A N 1
ATOM 1246 C CA . GLU A 1 76 ? -7.180 3.308 9.213 1.00 9.17 257 GLU A CA 1
ATOM 1247 C C . GLU A 1 76 ? -6.880 4.476 10.142 1.00 8.72 257 GLU A C 1
ATOM 1248 O O . GLU A 1 76 ? -7.773 5.257 10.473 1.00 9.72 257 GLU A O 1
ATOM 1260 N N . PHE A 1 77 ? -5.643 4.557 10.606 1.00 8.17 258 PHE A N 1
ATOM 1261 C CA . PHE A 1 77 ? -5.232 5.647 11.468 1.00 8.41 258 PHE A CA 1
ATOM 1262 C C . PHE A 1 77 ? -5.454 6.999 10.769 1.00 8.55 258 PHE A C 1
ATOM 1263 O O . PHE A 1 77 ? -6.019 7.932 11.340 1.00 9.16 258 PHE A O 1
ATOM 1280 N N . ILE A 1 78 ? -5.019 7.104 9.519 1.00 8.77 259 ILE A N 1
ATOM 1281 C CA . ILE A 1 78 ? -5.192 8.349 8.777 1.00 9.66 259 ILE A CA 1
ATOM 1282 C C . ILE A 1 78 ? -6.680 8.667 8.599 1.00 10.16 259 ILE A C 1
ATOM 1283 O O . ILE A 1 78 ? -7.122 9.789 8.837 1.00 10.83 259 ILE A O 1
ATOM 1299 N N . SER A 1 79 ? -7.475 7.681 8.209 1.00 10.60 260 SER A N 1
ATOM 1300 C CA A SER A 1 79 ? -8.880 7.955 7.947 0.41 11.34 260 SER A CA 1
ATOM 1301 C CA B SER A 1 79 ? -8.890 7.891 7.965 0.59 11.73 260 SER A CA 1
ATOM 1302 C C . SER A 1 79 ? -9.657 8.327 9.215 1.00 11.58 260 SER A C 1
ATOM 1303 O O . SER A 1 79 ? -10.514 9.197 9.163 1.00 14.58 260 SER A O 1
ATOM 1317 N N . LYS A 1 80 ? -9.353 7.697 10.342 1.00 10.92 261 LYS A N 1
ATOM 1318 C CA . LYS A 1 80 ? -10.122 7.919 11.560 1.00 11.83 261 LYS A CA 1
ATOM 1319 C C . LYS A 1 80 ? -9.598 9.074 12.406 1.00 11.32 261 LYS A C 1
ATOM 1320 O O . LYS A 1 80 ? -10.372 9.746 13.084 1.00 12.15 261 LYS A O 1
ATOM 1339 N N . TYR A 1 81 ? -8.285 9.297 12.384 1.00 11.02 262 TYR A N 1
ATOM 1340 C CA . TYR A 1 81 ? -7.681 10.219 13.335 1.00 11.38 262 TYR A CA 1
ATOM 1341 C C . TYR A 1 81 ? -7.010 11.418 12.701 1.00 11.99 262 TYR A C 1
ATOM 1342 O O . TYR A 1 81 ? -6.608 12.317 13.429 1.00 13.10 262 TYR A O 1
ATOM 1360 N N . ILE A 1 82 ? -6.894 11.456 11.374 1.00 12.18 263 ILE A N 1
ATOM 1361 C CA A ILE A 1 82 ? -6.213 12.533 10.662 0.37 12.95 263 ILE A CA 1
ATOM 1362 C CA B ILE A 1 82 ? -6.315 12.637 10.752 0.63 13.42 263 ILE A CA 1
ATOM 1363 C C . ILE A 1 82 ? -7.219 13.342 9.788 1.00 14.39 263 ILE A C 1
ATOM 1364 O O . ILE A 1 82 ? -7.389 14.536 9.940 1.00 17.30 263 ILE A O 1
ATOM 1394 N N A VAL A 1 83 ? -7.840 12.669 8.829 0.33 15.00 264 VAL A N 1
ATOM 1395 N N B VAL A 1 83 ? -7.858 12.645 8.852 0.67 13.89 264 VAL A N 1
ATOM 1396 C CA A VAL A 1 83 ? -8.583 13.383 7.802 0.33 16.58 264 VAL A CA 1
ATOM 1397 C CA B VAL A 1 83 ? -8.604 13.278 7.761 0.67 16.92 264 VAL A CA 1
ATOM 1398 C C A VAL A 1 83 ? -10.037 13.570 8.159 0.33 18.97 264 VAL A C 1
ATOM 1399 C C B VAL A 1 83 ? -10.055 13.519 8.119 0.67 19.63 264 VAL A C 1
ATOM 1400 O O A VAL A 1 83 ? -10.595 12.863 9.003 0.33 19.78 264 VAL A O 1
ATOM 1401 O O B VAL A 1 83 ? -10.634 12.775 8.924 0.67 21.22 264 VAL A O 1
ATOM 1426 N N . ASN A 1 84 ? -10.629 14.544 7.484 1.00 20.53 265 ASN A N 1
ATOM 1427 C CA . ASN A 1 84 ? -11.999 14.944 7.685 1.00 24.37 265 ASN A CA 1
ATOM 1428 C C . ASN A 1 84 ? -12.082 15.559 9.054 1.00 24.79 265 ASN A C 1
ATOM 1429 O O . ASN A 1 84 ? -11.435 16.575 9.332 1.00 26.35 265 ASN A O 1
ATOM 1440 N N . GLU A 1 85 ? -12.833 14.918 9.930 1.00 23.18 266 GLU A N 1
ATOM 1441 C CA . GLU A 1 85 ? -13.151 15.532 11.189 1.00 20.80 266 GLU A CA 1
ATOM 1442 C C . GLU A 1 85 ? -13.069 14.538 12.335 1.00 19.08 266 GLU A C 1
ATOM 1443 O O . GLU A 1 85 ? -14.085 14.072 12.824 1.00 18.99 266 GLU A O 1
ATOM 1455 N N . PRO A 1 86 ? -11.848 14.205 12.773 1.00 18.19 267 PRO A N 1
ATOM 1456 C CA . PRO A 1 86 ? -11.736 13.143 13.781 1.00 18.25 267 PRO A CA 1
ATOM 1457 C C . PRO A 1 86 ? -12.519 13.413 15.060 1.00 19.21 267 PRO A C 1
ATOM 1458 O O . PRO A 1 86 ? -12.559 14.542 15.549 1.00 20.58 267 PRO A O 1
ATOM 1469 N N . ARG A 1 87 ? -13.132 12.362 15.598 1.00 19.28 268 ARG A N 1
ATOM 1470 C CA A ARG A 1 87 ? -13.925 12.409 16.826 0.56 19.98 268 ARG A CA 1
ATOM 1471 C CA B ARG A 1 87 ? -13.931 12.521 16.798 0.44 19.36 268 ARG A CA 1
ATOM 1472 C C . ARG A 1 87 ? -13.060 12.610 18.058 1.00 19.60 268 ARG A C 1
ATOM 1473 O O . ARG A 1 87 ? -13.436 13.309 18.997 1.00 21.02 268 ARG A O 1
ATOM 1513 N N . ASP A 1 88 ? -11.912 11.933 18.059 1.00 19.05 269 ASP A N 1
ATOM 1514 C CA A ASP A 1 88 ? -11.000 11.939 19.198 0.25 19.36 269 ASP A CA 1
ATOM 1515 C CA B ASP A 1 88 ? -10.998 11.944 19.199 0.75 20.49 269 ASP A CA 1
ATOM 1516 C C . ASP A 1 88 ? -9.579 12.115 18.710 1.00 18.65 269 ASP A C 1
ATOM 1517 O O . ASP A 1 88 ? -9.303 11.935 17.526 1.00 18.41 269 ASP A O 1
ATOM 1532 N N . VAL A 1 89 ? -8.691 12.446 19.640 1.00 18.44 270 VAL A N 1
ATOM 1533 C CA . VAL A 1 89 ? -7.279 12.554 19.339 1.00 17.46 270 VAL A CA 1
ATOM 1534 C C . VAL A 1 89 ? -6.652 11.163 19.313 1.00 16.47 270 VAL A C 1
ATOM 1535 O O . VAL A 1 89 ? -6.795 10.384 20.260 1.00 18.84 270 VAL A O 1
ATOM 1548 N N . GLY A 1 90 ? -5.966 10.842 18.223 1.00 12.30 271 GLY A N 1
ATOM 1549 C CA . GLY A 1 90 ? -5.176 9.627 18.147 1.00 11.32 271 GLY A CA 1
ATOM 1550 C C . GLY A 1 90 ? -3.771 9.976 17.722 1.00 9.90 271 GLY A C 1
ATOM 1551 O O . GLY A 1 90 ? -3.564 10.903 16.949 1.00 10.21 271 GLY A O 1
ATOM 1555 N N . TYR A 1 91 ? -2.801 9.200 18.191 1.00 8.50 272 TYR A N 1
ATOM 1556 C CA . TYR A 1 91 ? -1.389 9.500 17.962 1.00 8.09 272 TYR A CA 1
ATOM 1557 C C . TYR A 1 91 ? -0.619 8.212 17.713 1.00 7.88 272 TYR A C 1
ATOM 1558 O O . TYR A 1 91 ? -0.607 7.322 18.566 1.00 8.42 272 TYR A O 1
ATOM 1576 N N . LEU A 1 92 ? 0.002 8.101 16.541 1.00 7.31 273 LEU A N 1
ATOM 1577 C CA . LEU A 1 92 ? 0.924 7.024 16.234 1.00 7.21 273 LEU A CA 1
ATOM 1578 C C . LEU A 1 92 ? 2.266 7.430 16.830 1.00 7.36 273 LEU A C 1
ATOM 1579 O O . LEU A 1 92 ? 3.096 8.068 16.200 1.00 7.59 273 LEU A O 1
ATOM 1595 N N . ALA A 1 93 ? 2.443 7.086 18.105 1.00 7.93 274 ALA A N 1
ATOM 1596 C CA . ALA A 1 93 ? 3.526 7.588 18.934 1.00 7.82 274 ALA A CA 1
ATOM 1597 C C . ALA A 1 93 ? 4.536 6.516 19.265 1.00 7.74 274 ALA A C 1
ATOM 1598 O O . ALA A 1 93 ? 4.174 5.372 19.507 1.00 8.58 274 ALA A O 1
ATOM 1605 N N . GLN A 1 94 ? 5.797 6.913 19.309 1.00 7.65 275 GLN A N 1
ATOM 1606 C CA . GLN A 1 94 ? 6.848 6.093 19.890 1.00 8.18 275 GLN A CA 1
ATOM 1607 C C . GLN A 1 94 ? 6.879 4.703 19.267 1.00 8.34 275 GLN A C 1
ATOM 1608 O O . GLN A 1 94 ? 6.935 3.702 19.978 1.00 9.93 275 GLN A O 1
ATOM 1622 N N . HIS A 1 95 ? 6.909 4.651 17.933 1.00 7.91 276 HIS A N 1
ATOM 1623 C CA . HIS A 1 95 ? 6.853 3.366 17.229 1.00 8.21 276 HIS A CA 1
ATOM 1624 C C . HIS A 1 95 ? 8.017 3.214 16.277 1.00 7.79 276 HIS A C 1
ATOM 1625 O O . HIS A 1 95 ? 8.302 4.117 15.485 1.00 7.38 276 HIS A O 1
ATOM 1640 N N . GLN A 1 96 ? 8.685 2.057 16.310 1.00 7.78 277 GLN A N 1
ATOM 1641 C CA . GLN A 1 96 ? 9.842 1.788 15.468 1.00 8.18 277 GLN A CA 1
ATOM 1642 C C . GLN A 1 96 ? 9.425 1.415 14.049 1.00 8.19 277 GLN A C 1
ATOM 1643 O O . GLN A 1 96 ? 9.597 0.285 13.573 1.00 8.93 277 GLN A O 1
ATOM 1657 N N . LEU A 1 97 ? 8.863 2.392 13.364 1.00 7.97 278 LEU A N 1
ATOM 1658 C CA . LEU A 1 97 ? 8.294 2.218 12.040 1.00 8.07 278 LEU A CA 1
ATOM 1659 C C . LEU A 1 97 ? 9.348 1.856 11.000 1.00 8.30 278 LEU A C 1
ATOM 1660 O O . LEU A 1 97 ? 9.026 1.233 9.990 1.00 9.07 278 LEU A O 1
ATOM 1676 N N . PHE A 1 98 ? 10.579 2.297 11.225 1.00 8.56 279 PHE A N 1
ATOM 1677 C CA . PHE A 1 98 ? 11.637 2.156 10.238 1.00 9.18 279 PHE A CA 1
ATOM 1678 C C . PHE A 1 98 ? 12.291 0.785 10.285 1.00 10.14 279 PHE A C 1
ATOM 1679 O O . PHE A 1 98 ? 12.863 0.342 9.306 1.00 11.34 279 PHE A O 1
ATOM 1696 N N A ASP A 1 99 ? 12.186 0.124 11.432 0.60 10.15 280 ASP A N 1
ATOM 1697 N N C ASP A 1 99 ? 12.185 0.122 11.432 0.40 10.28 280 ASP A N 1
ATOM 1698 C CA A ASP A 1 99 ? 12.532 -1.287 11.545 0.60 11.02 280 ASP A CA 1
ATOM 1699 C CA C ASP A 1 99 ? 12.527 -1.291 11.534 0.40 10.96 280 ASP A CA 1
ATOM 1700 C C A ASP A 1 99 ? 11.453 -2.128 10.880 0.60 10.75 280 ASP A C 1
ATOM 1701 C C C ASP A 1 99 ? 11.454 -2.108 10.833 0.40 10.62 280 ASP A C 1
ATOM 1702 O O A ASP A 1 99 ? 11.748 -3.130 10.235 0.60 11.84 280 ASP A O 1
ATOM 1703 O O C ASP A 1 99 ? 11.751 -3.056 10.106 0.40 11.26 280 ASP A O 1
ATOM 1718 N N . GLN A 1 100 ? 10.204 -1.711 11.026 1.00 9.97 281 GLN A N 1
ATOM 1719 C CA . GLN A 1 100 ? 9.072 -2.404 10.433 1.00 9.44 281 GLN A CA 1
ATOM 1720 C C . GLN A 1 100 ? 9.041 -2.264 8.909 1.00 9.90 281 GLN A C 1
ATOM 1721 O O . GLN A 1 100 ? 8.643 -3.194 8.192 1.00 10.70 281 GLN A O 1
ATOM 1735 N N . ILE A 1 101 ? 9.486 -1.113 8.412 1.00 9.67 282 ILE A N 1
ATOM 1736 C CA . ILE A 1 101 ? 9.371 -0.767 6.995 1.00 10.22 282 ILE A CA 1
ATOM 1737 C C . ILE A 1 101 ? 10.714 -0.248 6.489 1.00 10.33 282 ILE A C 1
ATOM 1738 O O . ILE A 1 101 ? 10.948 0.953 6.422 1.00 10.29 282 ILE A O 1
ATOM 1754 N N . PRO A 1 102 ? 11.635 -1.155 6.152 1.00 11.17 283 PRO A N 1
ATOM 1755 C CA . PRO A 1 102 ? 12.966 -0.730 5.703 1.00 11.75 283 PRO A CA 1
ATOM 1756 C C . PRO A 1 102 ? 12.954 0.254 4.529 1.00 11.23 283 PRO A C 1
ATOM 1757 O O . PRO A 1 102 ? 13.864 1.070 4.415 1.00 11.28 283 PRO A O 1
ATOM 1768 N N . GLU A 1 103 ? 11.966 0.188 3.652 1.00 11.84 284 GLU A N 1
ATOM 1769 C CA . GLU A 1 103 ? 11.939 1.122 2.526 1.00 12.71 284 GLU A CA 1
ATOM 1770 C C . GLU A 1 103 ? 11.883 2.572 3.026 1.00 12.40 284 GLU A C 1
ATOM 1771 O O . GLU A 1 103 ? 12.540 3.446 2.475 1.00 13.94 284 GLU A O 1
ATOM 1783 N N . LEU A 1 104 ? 11.107 2.819 4.073 1.00 11.96 285 LEU A N 1
ATOM 1784 C CA A LEU A 1 104 ? 10.963 4.175 4.628 0.63 12.30 285 LEU A CA 1
ATOM 1785 C CA B LEU A 1 104 ? 10.939 4.149 4.617 0.37 11.36 285 LEU A CA 1
ATOM 1786 C C . LEU A 1 104 ? 12.223 4.631 5.325 1.00 11.21 285 LEU A C 1
ATOM 1787 O O . LEU A 1 104 ? 12.539 5.830 5.356 1.00 11.84 285 LEU A O 1
ATOM 1817 N N . LYS A 1 105 ? 12.954 3.693 5.908 1.00 10.73 286 LYS A N 1
ATOM 1818 C CA . LYS A 1 105 ? 14.193 4.037 6.581 1.00 10.64 286 LYS A CA 1
ATOM 1819 C C . LYS A 1 105 ? 15.193 4.678 5.606 1.00 10.64 286 LYS A C 1
ATOM 1820 O O . LYS A 1 105 ? 16.053 5.462 6.013 1.00 11.07 286 LYS A O 1
ATOM 1839 N N . GLN A 1 106 ? 15.073 4.372 4.313 1.00 11.14 287 GLN A N 1
ATOM 1840 C CA . GLN A 1 106 ? 15.950 4.983 3.314 1.00 11.52 287 GLN A CA 1
ATOM 1841 C C . GLN A 1 106 ? 15.846 6.508 3.256 1.00 11.37 287 GLN A C 1
ATOM 1842 O O . GLN A 1 106 ? 16.751 7.163 2.766 1.00 12.86 287 GLN A O 1
ATOM 1856 N N . ASP A 1 107 ? 14.747 7.063 3.742 1.00 10.37 288 ASP A N 1
ATOM 1857 C CA . ASP A 1 107 ? 14.469 8.494 3.617 1.00 10.47 288 ASP A CA 1
ATOM 1858 C C . ASP A 1 107 ? 15.006 9.320 4.789 1.00 9.92 288 ASP A C 1
ATOM 1859 O O . ASP A 1 107 ? 14.853 10.541 4.796 1.00 10.38 288 ASP A O 1
ATOM 1868 N N . ILE A 1 108 ? 15.631 8.652 5.757 1.00 9.51 289 ILE A N 1
ATOM 1869 C CA . ILE A 1 108 ? 16.258 9.309 6.903 1.00 9.57 289 ILE A CA 1
ATOM 1870 C C . ILE A 1 108 ? 17.690 8.791 7.028 1.00 10.35 289 ILE A C 1
ATOM 1871 O O . ILE A 1 108 ? 18.088 7.873 6.320 1.00 11.63 289 ILE A O 1
ATOM 1887 N N . SER A 1 109 ? 18.464 9.369 7.938 1.00 11.01 290 SER A N 1
ATOM 1888 C CA A SER A 1 109 ? 19.763 8.801 8.254 0.62 11.67 290 SER A CA 1
ATOM 1889 C CA B SER A 1 109 ? 19.876 9.046 8.172 0.38 11.59 290 SER A CA 1
ATOM 1890 C C . SER A 1 109 ? 20.139 9.182 9.670 1.00 10.90 290 SER A C 1
ATOM 1891 O O . SER A 1 109 ? 19.456 9.955 10.325 1.00 11.35 290 SER A O 1
ATOM 1905 N N . ILE A 1 110 ? 21.184 8.536 10.175 1.00 11.53 291 ILE A N 1
ATOM 1906 C CA . ILE A 1 110 ? 21.643 8.800 11.531 1.00 11.63 291 ILE A CA 1
ATOM 1907 C C . ILE A 1 110 ? 22.429 10.106 11.527 1.00 10.85 291 ILE A C 1
ATOM 1908 O O . ILE A 1 110 ? 23.371 10.238 10.775 1.00 11.67 291 ILE A O 1
ATOM 1924 N N . PRO A 1 111 ? 22.039 11.082 12.359 1.00 10.42 292 PRO A N 1
ATOM 1925 C CA . PRO A 1 111 ? 22.845 12.309 12.408 1.00 11.01 292 PRO A CA 1
ATOM 1926 C C . PRO A 1 111 ? 24.312 12.014 12.718 1.00 10.91 292 PRO A C 1
ATOM 1927 O O . PRO A 1 111 ? 24.627 11.186 13.570 1.00 11.00 292 PRO A O 1
ATOM 1938 N N . ASP A 1 112 ? 25.204 12.737 12.054 1.00 12.32 293 ASP A N 1
ATOM 1939 C CA A ASP A 1 112 ? 26.637 12.535 12.239 0.70 13.14 293 ASP A CA 1
ATOM 1940 C CA B ASP A 1 112 ? 26.632 12.537 12.234 0.30 12.81 293 ASP A CA 1
ATOM 1941 C C . ASP A 1 112 ? 27.055 12.769 13.691 1.00 11.66 293 ASP A C 1
ATOM 1942 O O . ASP A 1 112 ? 28.024 12.171 14.181 1.00 12.67 293 ASP A O 1
ATOM 1958 N N . TYR A 1 113 ? 26.327 13.631 14.388 1.00 10.77 294 TYR A N 1
ATOM 1959 C CA . TYR A 1 113 ? 26.666 13.968 15.766 1.00 10.30 294 TYR A CA 1
ATOM 1960 C C . TYR A 1 113 ? 26.548 12.770 16.719 1.00 10.17 294 TYR A C 1
ATOM 1961 O O . TYR A 1 113 ? 27.180 12.761 17.775 1.00 10.94 294 TYR A O 1
ATOM 1979 N N . CYS A 1 114 ? 25.752 11.763 16.361 1.00 10.06 295 CYS A N 1
ATOM 1980 C CA . CYS A 1 114 ? 25.616 10.577 17.215 1.00 10.35 295 CYS A CA 1
ATOM 1981 C C . CYS A 1 114 ? 26.936 9.842 17.432 1.00 11.63 295 CYS A C 1
ATOM 1982 O O . CYS A 1 114 ? 27.104 9.127 18.421 1.00 12.88 295 CYS A O 1
ATOM 1990 N N . SER A 1 115 ? 27.873 10.017 16.515 1.00 12.21 296 SER A N 1
ATOM 1991 C CA . SER A 1 115 ? 29.150 9.332 16.625 1.00 13.62 296 SER A CA 1
ATOM 1992 C C . SER A 1 115 ? 29.991 9.880 17.794 1.00 14.20 296 SER A C 1
ATOM 1993 O O . SER A 1 115 ? 31.019 9.297 18.148 1.00 15.41 296 SER A O 1
ATOM 2001 N N . LEU A 1 116 ? 29.556 10.988 18.392 1.00 13.21 297 LEU A N 1
ATOM 2002 C CA . LEU A 1 116 ? 30.211 11.536 19.575 1.00 13.84 297 LEU A CA 1
ATOM 2003 C C . LEU A 1 116 ? 29.852 10.736 20.822 1.00 15.19 297 LEU A C 1
ATOM 2004 O O . LEU A 1 116 ? 30.464 10.916 21.871 1.00 17.19 297 LEU A O 1
ATOM 2020 N N . GLY A 1 117 ? 28.843 9.875 20.708 1.00 15.34 298 GLY A N 1
ATOM 2021 C CA . GLY A 1 117 ? 28.425 9.060 21.832 1.00 16.26 298 GLY A CA 1
ATOM 2022 C C . GLY A 1 117 ? 29.326 7.865 22.099 1.00 16.99 298 GLY A C 1
ATOM 2023 O O . GLY A 1 117 ? 30.267 7.586 21.347 1.00 17.84 298 GLY A O 1
ATOM 2027 N N A ASP A 1 118 ?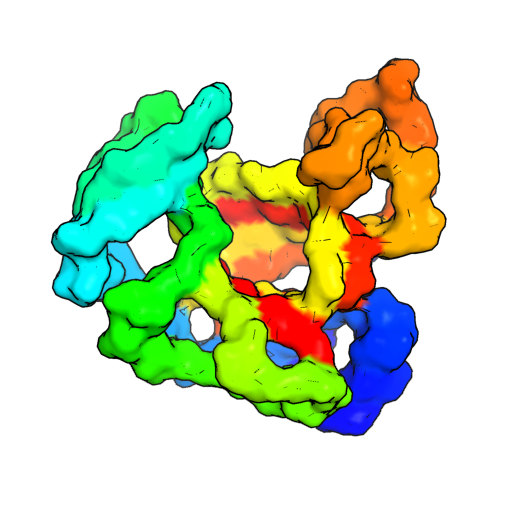 29.021 7.155 23.180 0.35 17.43 299 ASP A N 1
ATOM 2028 N N B ASP A 1 118 ? 29.035 7.169 23.195 0.65 17.25 299 ASP A N 1
ATOM 2029 C CA A ASP A 1 118 ? 29.762 5.966 23.567 0.35 18.14 299 ASP A CA 1
ATOM 2030 C CA B ASP A 1 118 ? 29.758 5.969 23.580 0.65 18.29 299 ASP A CA 1
ATOM 2031 C C A ASP A 1 118 ? 29.021 4.686 23.186 0.35 17.66 299 ASP A C 1
ATOM 2032 C C B ASP A 1 118 ? 29.056 4.694 23.105 0.65 17.60 299 ASP A C 1
ATOM 2033 O O A ASP A 1 118 ? 29.501 3.587 23.464 0.35 18.30 299 ASP A O 1
ATOM 2034 O O B ASP A 1 118 ? 29.6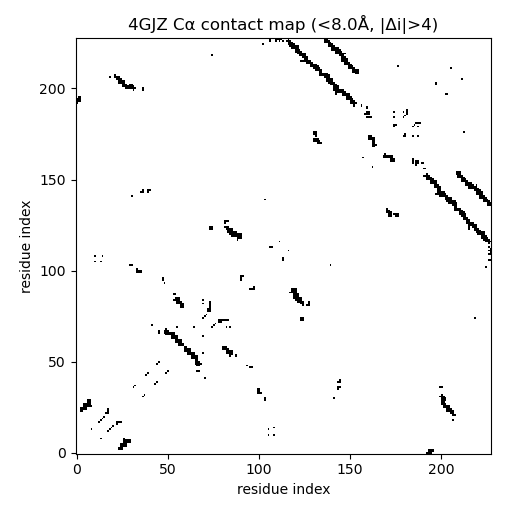22 3.604 23.202 0.65 18.71 299 ASP A O 1
ATOM 2051 N N . GLY A 1 119 ? 27.848 4.820 22.574 1.00 16.99 300 GLY A N 1
ATOM 2052 C CA . GLY A 1 119 ? 27.073 3.661 22.171 1.00 16.30 300 GLY A CA 1
ATOM 2053 C C . GLY A 1 119 ? 27.310 3.246 20.734 1.00 15.66 300 GLY A C 1
ATOM 2054 O O . GLY A 1 119 ? 28.013 3.917 19.982 1.00 18.10 300 GLY A O 1
ATOM 2058 N N . GLU A 1 120 ? 26.721 2.113 20.369 1.00 13.90 301 GLU A N 1
ATOM 2059 C CA . GLU A 1 120 ? 26.813 1.562 19.022 1.00 13.74 301 GLU A CA 1
ATOM 2060 C C . GLU A 1 120 ? 25.685 2.068 18.126 1.00 13.36 301 GLU A C 1
ATOM 2061 O O . GLU A 1 120 ? 24.542 2.174 18.549 1.00 13.77 301 GLU A O 1
ATOM 2073 N N . GLU A 1 121 ? 26.005 2.337 16.861 1.00 14.01 302 GLU A N 1
ATOM 2074 C CA . GLU A 1 121 ? 25.003 2.851 15.924 1.00 15.50 302 GLU A CA 1
ATOM 2075 C C . GLU A 1 121 ? 23.801 1.909 15.781 1.00 16.89 302 GLU A C 1
ATOM 2076 O O . GLU A 1 121 ? 22.650 2.367 15.671 1.00 17.42 302 GLU A O 1
ATOM 2088 N N A GLU A 1 122 ? 24.119 0.606 15.807 0.65 17.70 303 GLU A N 1
ATOM 2089 N N B GLU A 1 122 ? 24.063 0.607 15.760 0.35 17.62 303 GLU A N 1
ATOM 2090 C CA A GLU A 1 122 ? 23.168 -0.520 15.780 0.65 18.32 303 GLU A CA 1
ATOM 2091 C CA B GLU A 1 122 ? 22.999 -0.381 15.624 0.35 18.31 303 GLU A CA 1
ATOM 2092 C C A GLU A 1 122 ? 22.068 -0.423 16.797 0.65 17.46 303 GLU A C 1
ATOM 2093 C C B GLU A 1 122 ? 21.966 -0.239 16.733 0.35 17.45 303 GLU A C 1
ATOM 2094 O O A GLU A 1 122 ? 20.987 -1.003 16.637 0.65 17.96 303 GLU A O 1
ATOM 2095 O O B GLU A 1 122 ? 20.776 -0.494 16.521 0.35 17.88 303 GLU A O 1
ATOM 2118 N N . GLU A 1 123 ? 22.411 0.204 17.905 1.00 16.65 304 GLU A N 1
ATOM 2119 C CA . GLU A 1 123 ? 21.559 0.225 19.066 1.00 15.90 304 GLU A CA 1
ATOM 2120 C C . GLU A 1 123 ? 20.751 1.510 19.167 1.00 14.56 304 GLU A C 1
ATOM 2121 O O . GLU A 1 123 ? 19.931 1.629 20.058 1.00 16.62 304 GLU A O 1
ATOM 2133 N N . ILE A 1 124 ? 20.963 2.458 18.261 1.00 12.25 305 ILE A N 1
ATOM 2134 C CA . ILE A 1 124 ? 20.152 3.678 18.274 1.00 10.39 305 ILE A CA 1
ATOM 2135 C C . ILE A 1 124 ? 18.704 3.303 17.990 1.00 10.22 305 ILE A C 1
ATOM 2136 O O . ILE A 1 124 ? 18.408 2.580 17.042 1.00 12.09 305 ILE A O 1
ATOM 2152 N N . THR A 1 125 ? 17.786 3.8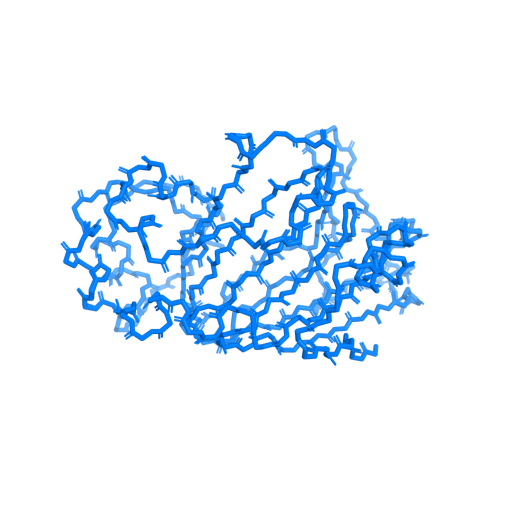00 18.807 1.00 9.34 306 THR A N 1
ATOM 2153 C CA . THR A 1 125 ? 16.368 3.521 18.631 1.00 9.62 306 THR A CA 1
ATOM 2154 C C . THR A 1 125 ? 15.726 4.658 17.860 1.00 8.20 306 THR A C 1
ATOM 2155 O O . THR A 1 125 ? 15.812 5.824 18.284 1.00 8.53 306 THR A O 1
ATOM 2166 N N . ILE A 1 126 ? 15.114 4.333 16.726 1.00 7.69 307 ILE A N 1
ATOM 2167 C CA . ILE A 1 126 ? 14.510 5.332 15.854 1.00 7.37 307 ILE A CA 1
ATOM 2168 C C . ILE A 1 126 ? 13.004 5.172 15.944 1.00 7.01 307 ILE A C 1
ATOM 2169 O O . ILE A 1 126 ? 12.459 4.115 15.609 1.00 8.41 307 ILE A O 1
ATOM 2185 N N . ASN A 1 127 ? 12.326 6.202 16.427 1.00 6.82 308 ASN A N 1
ATOM 2186 C CA . ASN A 1 127 ? 10.875 6.178 16.579 1.00 6.81 308 ASN A CA 1
ATOM 2187 C C . ASN A 1 127 ? 10.193 7.212 15.682 1.00 6.54 308 ASN A C 1
ATOM 2188 O O . ASN A 1 127 ? 10.700 8.319 15.487 1.00 6.99 308 ASN A O 1
ATOM 2199 N N . ALA A 1 128 ? 9.044 6.816 15.169 1.00 6.44 309 ALA A N 1
ATOM 2200 C CA . ALA A 1 128 ? 8.123 7.705 14.495 1.00 6.53 309 ALA A CA 1
ATOM 2201 C C . ALA A 1 128 ? 7.095 8.257 15.462 1.00 6.33 309 ALA A C 1
ATOM 2202 O O . ALA A 1 128 ? 6.638 7.569 16.376 1.00 7.04 309 ALA A O 1
ATOM 2209 N N . TRP A 1 129 ? 6.691 9.494 15.179 1.00 6.10 310 TRP A N 1
ATOM 2210 C CA . TRP A 1 129 ? 5.673 10.230 15.910 1.00 6.10 310 TRP A CA 1
ATOM 2211 C C . TRP A 1 129 ? 4.791 10.930 14.887 1.00 6.34 310 TRP A C 1
ATOM 2212 O O . TRP A 1 129 ? 5.196 11.948 14.342 1.00 6.97 310 TRP A O 1
ATOM 2233 N N . PHE A 1 130 ? 3.623 10.371 14.594 1.00 6.63 311 PHE A N 1
ATOM 2234 C CA . PHE A 1 130 ? 2.787 10.837 13.489 1.00 6.86 311 PHE A CA 1
ATOM 2235 C C . PHE A 1 130 ? 1.374 11.031 14.005 1.00 6.53 311 PHE A C 1
ATOM 2236 O O . PHE A 1 130 ? 0.777 10.124 14.581 1.00 7.06 311 PHE A O 1
ATOM 2253 N N . GLY A 1 131 ? 0.819 12.218 13.821 1.00 7.38 312 GLY A N 1
ATOM 2254 C CA . GLY A 1 131 ? -0.513 12.480 14.306 1.00 8.17 312 GLY A CA 1
ATOM 2255 C C . GLY A 1 131 ? -1.029 13.838 13.891 1.00 8.10 312 GLY A C 1
ATOM 2256 O O . GLY A 1 131 ? -0.318 14.641 13.277 1.00 8.74 312 GLY A O 1
ATOM 2260 N N . PRO A 1 132 ? -2.291 14.093 14.223 1.00 9.01 313 PRO A N 1
ATOM 2261 C CA . PRO A 1 132 ? -2.941 15.360 13.904 1.00 9.18 313 PRO A CA 1
ATOM 2262 C C . PRO A 1 132 ? -2.385 16.489 14.769 1.00 8.81 313 PRO A C 1
ATOM 2263 O O . PRO A 1 132 ? -1.681 16.300 15.764 1.00 9.15 313 PRO A O 1
ATOM 2274 N N . GLN A 1 133 ? -2.801 17.692 14.391 1.00 9.28 314 GLN A N 1
ATOM 2275 C CA . GLN A 1 133 ? -2.702 18.821 15.284 1.00 9.34 314 GLN A CA 1
ATOM 2276 C C . GLN A 1 133 ? -3.331 18.455 16.623 1.00 8.95 314 GLN A C 1
ATOM 2277 O O . GLN A 1 133 ? -4.374 17.821 16.667 1.00 10.23 314 GLN A O 1
ATOM 2291 N N . GLY A 1 134 ? -2.671 18.838 17.713 1.00 8.68 315 GLY A N 1
ATOM 2292 C CA . GLY A 1 134 ? -3.236 18.694 19.039 1.00 9.03 315 GLY A CA 1
ATOM 2293 C C . GLY A 1 134 ? -2.757 17.507 19.842 1.00 8.52 315 GLY A C 1
ATOM 2294 O O . GLY A 1 134 ? -3.123 17.391 21.010 1.00 10.03 315 GLY A O 1
ATOM 2298 N N . THR A 1 135 ? -1.952 16.624 19.260 1.00 8.09 316 THR A N 1
ATOM 2299 C CA . THR A 1 135 ? -1.353 15.585 20.091 1.00 7.93 316 THR A CA 1
ATOM 2300 C C . THR A 1 135 ? -0.494 16.227 21.166 1.00 7.71 316 THR A C 1
ATOM 2301 O O . THR A 1 135 ? 0.158 17.240 20.935 1.00 7.71 316 THR A O 1
ATOM 2312 N N . ILE A 1 136 ? -0.484 15.595 22.341 1.00 8.11 317 ILE A N 1
ATOM 2313 C CA . ILE A 1 136 ? 0.309 16.035 23.486 1.00 8.21 317 ILE A CA 1
ATOM 2314 C C . ILE A 1 136 ? 1.059 14.861 24.086 1.00 8.30 317 ILE A C 1
ATOM 2315 O O . ILE A 1 136 ? 0.451 13.838 24.397 1.00 10.22 317 ILE A O 1
ATOM 2331 N N . SER A 1 137 ? 2.375 15.028 24.226 1.00 7.50 318 SER A N 1
ATOM 2332 C CA . SER A 1 137 ? 3.186 14.143 25.039 1.00 7.66 318 SER A CA 1
ATOM 2333 C C . SER A 1 137 ? 3.469 14.870 26.343 1.00 7.02 318 SER A C 1
ATOM 2334 O O . SER A 1 137 ? 4.216 15.841 26.356 1.00 7.23 318 SER A O 1
ATOM 2342 N N . PRO A 1 138 ? 2.866 14.395 27.445 1.00 7.66 319 PRO A N 1
ATOM 2343 C CA . PRO A 1 138 ? 3.066 15.062 28.741 1.00 8.52 319 PRO A CA 1
ATOM 2344 C C . PRO A 1 138 ? 4.533 15.075 29.157 1.00 7.26 319 PRO A C 1
ATOM 2345 O O . PRO A 1 138 ? 5.348 14.261 28.720 1.00 7.83 319 PRO A O 1
ATOM 2356 N N . LEU A 1 139 ? 4.847 16.025 30.034 1.00 7.37 320 LEU A N 1
ATOM 2357 C CA . LEU A 1 139 ? 6.200 16.252 30.491 1.00 7.26 320 LEU A CA 1
ATOM 2358 C C . LEU A 1 139 ? 6.835 14.974 31.051 1.00 7.33 320 LEU A C 1
ATOM 2359 O O . LEU A 1 139 ? 6.292 14.362 31.974 1.00 8.29 320 LEU A O 1
ATOM 2375 N N . HIS A 1 140 ? 7.990 14.595 30.513 1.00 6.95 321 HIS A N 1
ATOM 2376 C CA . HIS A 1 140 ? 8.658 13.350 30.895 1.00 7.01 321 HIS A CA 1
ATOM 2377 C C . HIS A 1 140 ? 10.139 13.462 30.516 1.00 6.81 321 HIS A C 1
ATOM 2378 O O . HIS A 1 140 ? 10.553 14.365 29.794 1.00 7.20 321 HIS A O 1
ATOM 2392 N N . GLN A 1 141 ? 10.926 12.510 30.979 1.00 7.22 322 GLN A N 1
ATOM 2393 C CA . GLN A 1 141 ? 12.331 12.428 30.623 1.00 7.86 322 GLN A CA 1
ATOM 2394 C C . GLN A 1 141 ? 12.658 11.014 30.131 1.00 8.23 322 GLN A C 1
ATOM 2395 O O . GLN A 1 141 ? 12.014 10.036 30.531 1.00 9.34 322 GLN A O 1
ATOM 2409 N N . ASP A 1 142 ? 13.674 10.931 29.283 1.00 7.99 323 ASP A N 1
ATOM 2410 C CA . ASP A 1 142 ? 14.115 9.673 28.695 1.00 8.47 323 ASP A CA 1
ATOM 2411 C C . ASP A 1 142 ? 15.545 9.365 29.118 1.00 8.57 323 ASP A C 1
ATOM 2412 O O . ASP A 1 142 ? 16.317 10.267 29.474 1.00 8.51 323 ASP A O 1
ATOM 2421 N N . PRO A 1 143 ? 15.941 8.078 29.047 1.00 8.45 324 PRO A N 1
ATOM 2422 C CA . PRO A 1 143 ? 17.229 7.659 29.595 1.00 9.29 324 PRO A CA 1
ATOM 2423 C C . PRO A 1 143 ? 18.411 7.745 28.630 1.00 8.43 324 PRO A C 1
ATOM 2424 O O . PRO A 1 143 ? 19.488 7.295 28.997 1.00 10.09 324 PRO A O 1
ATOM 2435 N N . GLN A 1 144 ? 18.211 8.281 27.431 1.00 8.34 325 GLN A N 1
ATOM 2436 C CA . GLN A 1 144 ? 19.283 8.480 26.459 1.00 8.80 325 GLN A CA 1
ATOM 2437 C C . GLN A 1 144 ? 19.213 9.897 25.888 1.00 7.23 325 GLN A C 1
ATOM 2438 O O . GLN A 1 144 ? 18.222 10.605 26.057 1.00 7.95 325 GLN A O 1
ATOM 2452 N N . GLN A 1 145 ? 20.288 10.292 25.196 1.00 7.72 326 GLN A N 1
ATOM 2453 C CA . GLN A 1 145 ? 20.267 11.498 24.363 1.00 7.16 326 GLN A CA 1
ATOM 2454 C C . GLN A 1 145 ? 19.225 11.328 23.269 1.00 6.97 326 GLN A C 1
ATOM 2455 O O . GLN A 1 145 ? 18.890 10.218 22.857 1.00 7.39 326 GLN A O 1
ATOM 2469 N N . ASN A 1 146 ? 18.738 12.441 2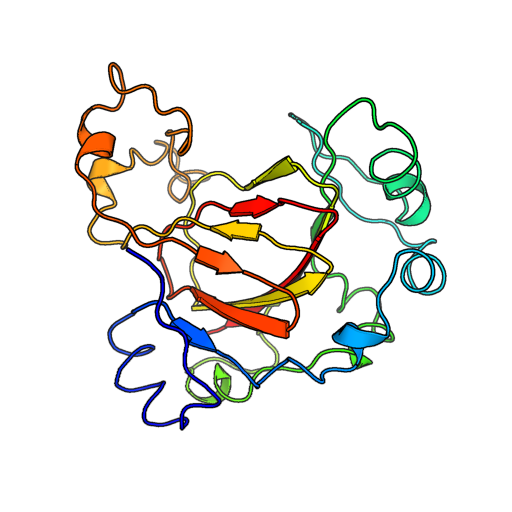2.737 1.00 6.67 327 ASN A N 1
ATOM 2470 C CA . ASN A 1 146 ? 17.762 12.403 21.635 1.00 6.54 327 ASN A CA 1
ATOM 2471 C C . ASN A 1 146 ? 18.026 13.501 20.614 1.00 6.28 327 ASN A C 1
ATOM 2472 O O . ASN A 1 146 ? 18.276 14.650 20.984 1.00 7.20 327 ASN A O 1
ATOM 2483 N N . PHE A 1 147 ? 17.997 13.142 19.341 1.00 5.93 328 PHE A N 1
ATOM 2484 C CA . PHE A 1 147 ? 17.759 14.108 18.271 1.00 6.18 328 PHE A CA 1
ATOM 2485 C C . PHE A 1 147 ? 16.341 13.909 17.751 1.00 5.98 328 PHE A C 1
ATOM 2486 O O . PHE A 1 147 ? 16.040 12.864 17.172 1.00 6.71 328 PHE A O 1
ATOM 2503 N N . LEU A 1 148 ? 15.480 14.896 17.951 1.00 5.84 329 LEU A N 1
ATOM 2504 C CA . LEU A 1 148 ? 14.094 14.889 17.483 1.00 6.00 329 LEU A CA 1
ATOM 2505 C C . LEU A 1 148 ? 14.044 15.699 16.194 1.00 5.99 329 LEU A C 1
ATOM 2506 O O . LEU A 1 148 ? 14.257 16.903 16.205 1.00 6.31 329 LEU A O 1
ATOM 2522 N N . VAL A 1 149 ? 13.808 15.018 15.082 1.00 6.13 330 VAL A N 1
ATOM 2523 C CA . VAL A 1 149 ? 13.829 15.603 13.743 1.00 6.32 330 VAL A CA 1
ATOM 2524 C C . VAL A 1 149 ? 12.397 15.853 13.294 1.00 5.89 330 VAL A C 1
ATOM 2525 O O . VAL A 1 149 ? 11.568 14.959 13.253 1.00 6.55 330 VAL A O 1
ATOM 2538 N N . GLN A 1 150 ? 12.098 17.108 12.959 1.00 6.32 331 GLN A N 1
ATOM 2539 C CA . GLN A 1 150 ? 10.759 17.496 12.555 1.00 6.37 331 GLN A CA 1
ATOM 2540 C C . GLN A 1 150 ? 10.654 17.418 11.030 1.00 6.51 331 GLN A C 1
ATOM 2541 O O . GLN A 1 150 ? 11.447 18.025 10.315 1.00 7.45 331 GLN A O 1
ATOM 2555 N N . VAL A 1 151 ? 9.671 16.662 10.545 1.00 6.70 332 VAL A N 1
ATOM 2556 C CA . VAL A 1 151 ? 9.519 16.409 9.108 1.00 7.42 332 VAL A CA 1
ATOM 2557 C C . VAL A 1 151 ? 8.313 17.137 8.516 1.00 8.04 332 VAL A C 1
ATOM 2558 O O . VAL A 1 151 ? 8.453 17.859 7.529 1.00 9.77 332 VAL A O 1
ATOM 2571 N N . MET A 1 152 ? 7.137 16.929 9.111 1.00 7.90 333 MET A N 1
ATOM 2572 C CA A MET A 1 152 ? 5.903 17.570 8.693 0.79 8.44 333 MET A CA 1
ATOM 2573 C CA B MET A 1 152 ? 5.895 17.556 8.685 0.21 7.67 333 MET A CA 1
ATOM 2574 C C . MET A 1 152 ? 5.352 18.363 9.867 1.00 7.67 333 MET A C 1
ATOM 2575 O O . MET A 1 152 ? 5.335 17.865 10.988 1.00 7.33 333 MET A O 1
ATOM 2593 N N . GLY A 1 153 ? 4.871 19.577 9.605 1.00 7.79 334 GLY A N 1
ATOM 2594 C CA . GLY A 1 153 ? 4.229 20.380 10.633 1.00 7.81 334 GLY A CA 1
ATOM 2595 C C . GLY A 1 153 ? 5.181 20.910 11.690 1.00 7.39 334 GLY A C 1
ATOM 2596 O O . GLY A 1 153 ? 6.391 20.711 11.631 1.00 7.87 334 GLY A O 1
ATOM 2600 N N . ARG A 1 154 ? 4.596 21.575 12.680 1.00 7.67 335 ARG A N 1
ATOM 2601 C CA . ARG A 1 154 ? 5.326 22.209 13.768 1.00 7.74 335 ARG A CA 1
ATOM 2602 C C . ARG A 1 154 ? 4.902 21.659 15.121 1.00 7.23 335 ARG A C 1
ATOM 2603 O O . ARG A 1 154 ? 3.765 21.235 15.299 1.00 7.25 335 ARG A O 1
ATOM 2624 N N . LYS A 1 155 ? 5.818 21.731 16.083 1.00 6.62 336 LYS A N 1
ATOM 2625 C CA . LYS A 1 155 ? 5.560 21.356 17.466 1.00 6.52 336 LYS A CA 1
ATOM 2626 C C . LYS A 1 155 ? 6.023 22.430 18.441 1.00 6.12 336 LYS A C 1
ATOM 2627 O O . LYS A 1 155 ? 7.108 22.969 18.301 1.00 7.13 336 LYS A O 1
ATOM 2646 N N . TYR A 1 156 ? 5.183 22.707 19.443 1.00 6.15 337 TYR A N 1
ATOM 2647 C CA . TYR A 1 156 ? 5.578 23.505 20.607 1.00 6.34 337 TYR A CA 1
ATOM 2648 C C . TYR A 1 156 ? 6.210 22.560 21.622 1.00 6.01 337 TYR A C 1
ATOM 2649 O O . TYR A 1 156 ? 5.608 21.552 21.979 1.00 6.74 337 TYR A O 1
ATOM 2667 N N . ILE A 1 157 ? 7.405 22.919 22.080 1.00 6.13 338 ILE A N 1
ATOM 2668 C CA . ILE A 1 157 ? 8.172 22.080 22.982 1.00 6.06 338 ILE A CA 1
ATOM 2669 C C . ILE A 1 157 ? 8.669 22.915 24.154 1.00 6.02 338 ILE A C 1
ATOM 2670 O O . ILE A 1 157 ? 9.226 23.980 23.975 1.00 7.19 338 ILE A O 1
ATOM 2686 N N A ARG A 1 158 ? 8.419 22.388 25.360 0.52 5.70 339 ARG A N 1
ATOM 2687 N N B ARG A 1 158 ? 8.454 22.414 25.364 0.48 5.86 339 ARG A N 1
ATOM 2688 C CA A ARG A 1 158 ? 8.911 22.932 26.628 0.52 5.68 339 ARG A CA 1
ATOM 2689 C CA B ARG A 1 158 ? 8.992 23.053 26.546 0.48 5.99 339 ARG A CA 1
ATOM 2690 C C A ARG A 1 158 ? 9.944 21.975 27.217 0.52 5.66 339 ARG A C 1
ATOM 2691 C C B ARG A 1 158 ? 9.884 22.084 27.290 0.48 5.96 339 ARG A C 1
ATOM 2692 O O A ARG A 1 158 ? 9.755 20.747 27.177 0.52 5.23 339 ARG A O 1
ATOM 2693 O O B ARG A 1 158 ? 9.550 20.928 27.450 0.48 5.98 339 ARG A O 1
ATOM 2734 N N . LEU A 1 159 ? 11.026 22.561 27.743 1.00 5.77 340 LEU A N 1
ATOM 2735 C CA A LEU A 1 159 ? 12.157 21.809 28.260 0.52 5.22 340 LEU A CA 1
ATOM 2736 C CA B LEU A 1 159 ? 12.160 21.805 28.254 0.48 5.66 340 LEU A CA 1
ATOM 2737 C C . LEU A 1 159 ? 12.536 22.297 29.649 1.00 6.48 340 LEU A C 1
ATOM 2738 O O . LEU A 1 159 ? 12.765 23.495 29.840 1.00 7.48 340 LEU A O 1
ATOM 2767 N N . TYR A 1 160 ? 12.639 21.384 30.612 1.00 6.65 341 TYR A N 1
ATOM 2768 C CA . TYR A 1 160 ? 13.065 21.682 31.982 1.00 7.21 341 TYR A CA 1
ATOM 2769 C C . TYR A 1 160 ? 14.272 20.813 32.304 1.00 7.79 341 TYR A C 1
ATOM 2770 O O . TYR A 1 160 ? 14.271 19.607 32.066 1.00 8.02 341 TYR A O 1
ATOM 2788 N N . SER A 1 161 ? 15.315 21.408 32.854 1.00 8.12 342 SER A N 1
ATOM 2789 C CA A SER A 1 161 ? 16.548 20.705 33.190 0.59 9.38 342 SER A CA 1
ATOM 2790 C CA B SER A 1 161 ? 16.511 20.630 33.100 0.41 9.12 342 SER A CA 1
ATOM 2791 C C . SER A 1 161 ? 16.316 19.618 34.229 1.00 9.94 342 SER A C 1
ATOM 2792 O O . SER A 1 161 ? 15.446 19.751 35.082 1.00 11.23 342 SER A O 1
ATOM 2806 N N . PRO A 1 162 ? 17.141 18.567 34.213 1.00 11.61 343 PRO A N 1
ATOM 2807 C CA . PRO A 1 162 ? 17.084 17.552 35.278 1.00 14.05 343 PRO A CA 1
ATOM 2808 C C . PRO A 1 162 ? 17.267 18.161 36.680 1.00 16.06 343 PRO A C 1
ATOM 2809 O O . PRO A 1 162 ? 16.796 17.598 37.669 1.00 18.64 343 PRO A O 1
ATOM 2820 N N . GLN A 1 163 ? 17.936 19.303 36.788 1.00 16.64 344 GLN A N 1
ATOM 2821 C CA A GLN A 1 163 ? 18.156 20.017 38.050 0.58 17.69 344 GLN A CA 1
ATOM 2822 C CA B GLN A 1 163 ? 18.118 19.853 38.129 0.42 18.34 344 GLN A CA 1
ATOM 2823 C C . GLN A 1 163 ? 16.844 20.534 38.661 1.00 17.95 344 GLN A C 1
ATOM 2824 O O . GLN A 1 163 ? 16.790 20.908 39.850 1.00 19.54 344 GLN A O 1
ATOM 2850 N N . GLU A 1 164 ? 15.801 20.605 37.834 1.00 17.13 345 GLU A N 1
ATOM 2851 C CA . GLU A 1 164 ? 14.508 21.145 38.257 1.00 17.97 345 GLU A CA 1
ATOM 2852 C C . GLU A 1 164 ? 13.505 20.049 38.639 1.00 17.59 345 GLU A C 1
ATOM 2853 O O . GLU A 1 164 ? 12.332 20.331 38.868 1.00 17.80 345 GLU A O 1
ATOM 2865 N N . SER A 1 165 ? 13.973 18.806 38.715 1.00 18.22 346 SER A N 1
ATOM 2866 C CA . SER A 1 165 ? 13.085 17.663 38.919 1.00 18.94 346 SER A CA 1
ATOM 2867 C C . SER A 1 165 ? 12.182 17.830 40.160 1.00 19.01 346 SER A C 1
ATOM 2868 O O . SER A 1 165 ? 11.029 17.396 40.157 1.00 19.45 346 SER A O 1
ATOM 2876 N N . GLY A 1 166 ? 12.695 18.477 41.206 1.00 19.37 347 GLY A N 1
ATOM 2877 C CA . GLY A 1 166 ? 11.941 18.689 42.435 1.00 19.81 347 GLY A CA 1
ATOM 2878 C C . GLY A 1 166 ? 10.765 19.650 42.327 1.00 19.38 347 GLY A C 1
ATOM 2879 O O . GLY A 1 166 ? 9.950 19.737 43.253 1.00 20.94 347 GLY A O 1
ATOM 2883 N N . ALA A 1 167 ? 10.680 20.373 41.214 1.00 16.62 348 ALA A N 1
ATOM 2884 C CA . ALA A 1 167 ? 9.561 21.270 40.933 1.00 14.64 348 ALA A CA 1
ATOM 2885 C C . ALA A 1 167 ? 8.544 20.646 39.980 1.00 12.42 348 ALA A C 1
ATOM 2886 O O . ALA A 1 167 ? 7.530 21.276 39.647 1.00 12.35 348 ALA A O 1
ATOM 2893 N N . LEU A 1 168 ? 8.824 19.425 39.529 1.00 11.68 349 LEU A N 1
ATOM 2894 C CA . LEU A 1 168 ? 8.047 18.815 38.465 1.00 11.06 349 LEU A CA 1
ATOM 2895 C C . LEU A 1 168 ? 7.188 17.655 38.945 1.00 10.80 349 LEU A C 1
ATOM 2896 O O . LEU A 1 168 ? 6.453 17.068 38.161 1.00 11.21 349 LEU A O 1
ATOM 2912 N N . TYR A 1 169 ? 7.286 17.317 40.227 1.00 11.55 350 TYR A N 1
ATOM 2913 C CA . TYR A 1 169 ? 6.380 16.354 40.838 1.00 12.45 350 TYR A CA 1
ATOM 2914 C C . TYR A 1 169 ? 6.271 15.048 40.049 1.00 12.32 350 TYR A C 1
ATOM 2915 O O . TYR A 1 169 ? 5.195 14.675 39.569 1.00 12.68 350 TYR A O 1
ATOM 2933 N N . PRO A 1 170 ? 7.391 14.318 39.948 1.00 12.93 351 PRO A N 1
ATOM 2934 C CA . PRO A 1 170 ? 7.324 13.018 39.280 1.00 13.27 351 PRO A CA 1
ATOM 2935 C C . PRO A 1 170 ? 6.313 12.084 39.931 1.00 13.23 351 PRO A C 1
ATOM 2936 O O . PRO A 1 170 ? 6.090 12.135 41.145 1.00 14.19 351 PRO A O 1
ATOM 2947 N N . HIS A 1 171 ? 5.704 11.213 39.134 1.00 13.22 352 HIS A N 1
ATOM 2948 C CA . HIS A 1 171 ? 4.852 10.170 39.671 1.00 14.18 352 HIS A CA 1
ATOM 2949 C C . HIS A 1 171 ? 5.616 9.289 40.653 1.00 15.40 352 HIS A C 1
ATOM 2950 O O . HIS A 1 171 ? 6.820 9.075 40.515 1.00 15.78 352 HIS A O 1
ATOM 2965 N N . ASP A 1 172 ? 4.879 8.750 41.618 1.00 17.49 353 ASP A N 1
ATOM 2966 C CA . ASP A 1 172 ? 5.448 8.025 42.748 1.00 19.99 353 ASP A CA 1
ATOM 2967 C C . ASP A 1 172 ? 5.580 6.509 42.561 1.00 20.05 353 ASP A C 1
ATOM 2968 O O . ASP A 1 172 ? 5.703 5.786 43.544 1.00 22.10 353 ASP A O 1
ATOM 2972 N N . THR A 1 173 ? 5.544 6.015 41.332 1.00 18.88 354 THR A N 1
ATOM 2973 C CA . THR A 1 173 ? 5.805 4.598 41.085 1.00 17.78 354 THR A CA 1
ATOM 2974 C C . THR A 1 173 ? 7.070 4.447 40.253 1.00 16.79 354 THR A C 1
ATOM 2975 O O . THR A 1 173 ? 7.447 5.355 39.522 1.00 17.22 354 THR A O 1
ATOM 2986 N N . HIS A 1 174 ? 7.725 3.299 40.342 1.00 16.25 355 HIS A N 1
ATOM 2987 C CA . HIS A 1 174 ? 8.876 3.050 39.498 1.00 16.52 355 HIS A CA 1
ATOM 2988 C C . HIS A 1 174 ? 8.515 3.201 38.016 1.00 17.03 355 HIS A C 1
ATOM 2989 O O . HIS A 1 174 ? 9.245 3.833 37.246 1.00 16.77 355 HIS A O 1
ATOM 3004 N N . LEU A 1 175 ? 7.389 2.626 37.611 1.00 17.74 356 LEU A N 1
ATOM 3005 C CA . LEU A 1 175 ? 7.030 2.634 36.201 1.00 18.36 356 LEU A CA 1
ATOM 3006 C C . LEU A 1 175 ? 6.836 4.043 35.655 1.00 17.19 356 LEU A C 1
ATOM 3007 O O . LEU A 1 175 ? 7.120 4.295 34.490 1.00 18.10 356 LEU A O 1
ATOM 3023 N N . LEU A 1 176 ? 6.360 4.961 36.488 1.00 16.17 357 LEU A N 1
ATOM 3024 C CA . LEU A 1 176 ? 6.054 6.312 36.017 1.00 15.68 357 LEU A CA 1
ATOM 3025 C C . LEU A 1 176 ? 6.942 7.402 36.591 1.00 14.25 357 LEU A C 1
ATOM 3026 O O . LEU A 1 176 ? 6.655 8.583 36.381 1.00 14.02 357 LEU A O 1
ATOM 3042 N N . HIS A 1 177 ? 8.035 7.056 37.261 1.00 13.73 358 HIS A N 1
ATOM 3043 C CA . HIS A 1 177 ? 8.813 8.080 37.945 1.00 14.44 358 HIS A CA 1
ATOM 3044 C C . HIS A 1 177 ? 9.519 9.022 36.970 1.00 12.87 358 HIS A C 1
ATOM 3045 O O . HIS A 1 177 ? 9.969 10.077 37.385 1.00 13.78 358 HIS A O 1
ATOM 3060 N N . ASN A 1 178 ? 9.596 8.662 35.688 1.00 11.42 359 ASN A N 1
ATOM 3061 C CA . ASN A 1 178 ? 10.175 9.570 34.682 1.00 10.70 359 ASN A CA 1
ATOM 3062 C C . ASN A 1 178 ? 9.118 10.438 33.974 1.00 9.48 359 ASN A C 1
ATOM 3063 O O . ASN A 1 178 ? 9.416 11.083 32.979 1.00 9.28 359 ASN A O 1
ATOM 3074 N N . THR A 1 179 ? 7.909 10.466 34.529 1.00 9.21 360 THR A N 1
ATOM 3075 C CA A THR A 1 179 ? 6.818 11.293 34.034 0.75 9.12 360 THR A CA 1
ATOM 3076 C CA B THR A 1 179 ? 6.870 11.354 34.021 0.25 9.17 360 THR A CA 1
ATOM 3077 C C . THR A 1 179 ? 6.344 12.260 35.121 1.00 9.23 360 THR A C 1
ATOM 3078 O O . THR A 1 179 ? 6.170 11.860 36.268 1.00 10.35 360 THR A O 1
ATOM 3098 N N . SER A 1 180 ? 6.129 13.522 34.763 1.00 9.23 361 SER A N 1
ATOM 3099 C CA . SER A 1 180 ? 5.609 14.521 35.686 1.00 9.45 361 SER A CA 1
ATOM 3100 C C . SER A 1 180 ? 4.117 14.355 35.900 1.00 9.48 361 SER A C 1
ATOM 3101 O O . SER A 1 180 ? 3.386 13.979 34.995 1.00 10.32 361 SER A O 1
ATOM 3109 N N . GLN A 1 181 ? 3.662 14.700 37.094 1.00 9.94 362 GLN A N 1
ATOM 3110 C CA . GLN A 1 181 ? 2.242 14.783 37.365 1.00 11.09 362 GLN A CA 1
ATOM 3111 C C . GLN A 1 181 ? 1.569 16.068 36.841 1.00 11.23 362 GLN A C 1
ATOM 3112 O O . GLN A 1 181 ? 0.348 16.153 36.834 1.00 12.32 362 GLN A O 1
ATOM 3126 N N . VAL A 1 182 ? 2.356 17.048 36.420 1.00 10.42 363 VAL A N 1
ATOM 3127 C CA . VAL A 1 182 ? 1.846 18.367 36.070 1.00 10.33 363 VAL A CA 1
ATOM 3128 C C . VAL A 1 182 ? 1.443 18.452 34.592 1.00 10.05 363 VAL A C 1
ATOM 3129 O O . VAL A 1 182 ? 2.140 17.934 33.718 1.00 10.86 363 VAL A O 1
ATOM 3142 N N . ASP A 1 183 ? 0.325 19.119 34.321 1.00 9.98 364 ASP A N 1
ATOM 3143 C CA A ASP A 1 183 ? -0.065 19.477 32.952 0.51 10.41 364 ASP A CA 1
ATOM 3144 C CA B ASP A 1 183 ? -0.085 19.469 32.959 0.49 10.35 364 ASP A CA 1
ATOM 3145 C C . ASP A 1 183 ? 0.573 20.814 32.629 1.00 9.96 364 ASP A C 1
ATOM 3146 O O . ASP A 1 183 ? 0.125 21.856 33.110 1.00 11.25 364 ASP A O 1
ATOM 3162 N N . VAL A 1 184 ? 1.620 20.787 31.814 1.00 9.34 365 VAL A N 1
ATOM 3163 C CA . VAL A 1 184 ? 2.468 21.950 31.618 1.00 9.20 365 VAL A CA 1
ATOM 3164 C C . VAL A 1 184 ? 1.706 23.192 31.236 1.00 9.33 365 VAL A C 1
ATOM 3165 O O . VAL A 1 184 ? 2.029 24.279 31.723 1.00 10.46 365 VAL A O 1
ATOM 3178 N N . GLU A 1 185 ? 0.723 23.076 30.347 1.00 9.20 366 GLU A N 1
ATOM 3179 C CA . GLU A 1 185 ? 0.093 24.285 29.839 1.00 10.11 366 GLU A CA 1
ATOM 3180 C C . GLU A 1 185 ? -1.144 24.715 30.634 1.00 10.93 366 GLU A C 1
ATOM 3181 O O . GLU A 1 185 ? -1.743 25.755 30.347 1.00 12.09 366 GLU A O 1
ATOM 3193 N N . ASN A 1 186 ? -1.515 23.954 31.656 1.00 11.54 367 ASN A N 1
ATOM 3194 C CA . ASN A 1 186 ? -2.593 24.371 32.544 1.00 12.57 367 ASN A CA 1
ATOM 3195 C C . ASN A 1 186 ? -2.337 23.755 33.904 1.00 12.04 367 ASN A C 1
ATOM 3196 O O . ASN A 1 186 ? -3.093 22.905 34.374 1.00 13.03 367 ASN A O 1
ATOM 3207 N N . PRO A 1 187 ? -1.241 24.177 34.541 1.00 11.66 368 PRO A N 1
ATOM 3208 C CA . PRO A 1 187 ? -0.826 23.483 35.762 1.00 12.18 368 PRO A CA 1
ATOM 3209 C C . PRO A 1 187 ? -1.735 23.818 36.928 1.00 12.75 368 PRO A C 1
ATOM 3210 O O . PRO A 1 187 ? -2.212 24.949 37.075 1.00 14.05 368 PRO A O 1
ATOM 3221 N N . ASP A 1 188 ? -1.973 22.824 37.770 1.00 12.63 369 ASP A N 1
ATOM 3222 C CA . ASP A 1 188 ? -2.719 23.047 38.991 1.00 13.03 369 ASP A CA 1
ATOM 3223 C C . ASP A 1 188 ? -1.742 23.542 40.055 1.00 13.13 369 ASP A C 1
ATOM 3224 O O . ASP A 1 188 ? -1.048 22.750 40.695 1.00 12.90 369 ASP A O 1
ATOM 3233 N N . LEU A 1 189 ? -1.653 24.858 40.213 1.00 13.94 370 LEU A N 1
ATOM 3234 C CA . LEU A 1 189 ? -0.656 25.425 41.106 1.00 14.40 370 LEU A CA 1
ATOM 3235 C C . LEU A 1 189 ? -1.074 25.320 42.578 1.00 14.46 370 LEU A C 1
ATOM 3236 O O . LEU A 1 189 ? -0.254 25.545 43.470 1.00 15.38 370 LEU A O 1
ATOM 3252 N N . GLU A 1 190 ? -2.333 24.976 42.834 1.00 14.48 371 GLU A N 1
ATOM 3253 C CA . GLU A 1 190 ? -2.752 24.706 44.204 1.00 15.26 371 GLU A CA 1
ATOM 3254 C C . GLU A 1 190 ? -2.106 23.415 44.678 1.00 14.12 371 GLU A C 1
ATOM 3255 O O . GLU A 1 190 ? -1.633 23.319 45.804 1.00 15.11 371 GLU A O 1
ATOM 3267 N N . LYS A 1 191 ? -2.065 22.426 43.797 1.00 13.79 372 LYS A N 1
ATOM 3268 C CA A LYS A 1 191 ? -1.482 21.127 44.126 0.16 13.23 372 LYS A CA 1
ATOM 3269 C CA B LYS A 1 191 ? -1.477 21.132 44.121 0.84 13.42 372 LYS A CA 1
ATOM 3270 C C . LYS A 1 191 ? 0.023 21.062 43.845 1.00 12.55 372 LYS A C 1
ATOM 3271 O O . LYS A 1 191 ? 0.763 20.353 44.546 1.00 12.60 372 LYS A O 1
ATOM 3307 N N . PHE A 1 192 ? 0.467 21.801 42.831 1.00 12.13 373 PHE A N 1
ATOM 3308 C CA . PHE A 1 192 ? 1.850 21.757 42.357 1.00 11.94 373 PHE A CA 1
ATOM 3309 C C . PHE A 1 192 ? 2.491 23.153 42.371 1.00 12.46 373 PHE A C 1
ATOM 3310 O O . PHE A 1 192 ? 2.992 23.628 41.352 1.00 12.77 373 PHE A O 1
ATOM 3327 N N . PRO A 1 193 ? 2.499 23.820 43.536 1.00 13.49 374 PRO A N 1
ATOM 3328 C CA . PRO A 1 193 ? 2.954 25.219 43.557 1.00 14.54 374 PRO A CA 1
ATOM 3329 C C . PRO A 1 193 ? 4.406 25.427 43.113 1.00 15.02 374 PRO A C 1
ATOM 3330 O O . PRO A 1 193 ? 4.723 26.477 42.548 1.00 15.99 374 PRO A O 1
ATOM 3341 N N . LYS A 1 194 ? 5.279 24.453 43.335 1.00 14.65 375 LYS A N 1
ATOM 3342 C CA . LYS A 1 194 ? 6.684 24.631 42.983 1.00 14.85 375 LYS A CA 1
ATOM 3343 C C . LYS A 1 194 ? 6.911 24.725 41.472 1.00 13.47 375 LYS A C 1
ATOM 3344 O O . LYS A 1 194 ? 7.942 25.219 41.028 1.00 14.27 375 LYS A O 1
ATOM 3363 N N . PHE A 1 195 ? 5.945 24.273 40.687 1.00 12.40 376 PHE A N 1
ATOM 3364 C CA . PHE A 1 195 ? 6.094 24.264 39.239 1.00 12.25 376 PHE A CA 1
ATOM 3365 C C . PHE A 1 195 ? 6.227 25.677 38.669 1.00 13.40 376 PHE A C 1
ATOM 3366 O O . PHE A 1 195 ? 6.919 25.897 37.678 1.00 13.35 376 PHE A O 1
ATOM 3383 N N . ALA A 1 196 ? 5.552 26.629 39.308 1.00 15.30 377 ALA A N 1
ATOM 3384 C CA . ALA A 1 196 ? 5.474 27.993 38.789 1.00 17.61 377 ALA A CA 1
ATOM 3385 C C . ALA A 1 196 ? 6.844 28.635 38.621 1.00 17.99 377 ALA A C 1
ATOM 3386 O O . ALA A 1 196 ? 7.077 29.370 37.659 1.00 18.70 377 ALA A O 1
ATOM 3393 N N . LYS A 1 197 ? 7.747 28.369 39.555 1.00 18.27 378 LYS A N 1
ATOM 3394 C CA . LYS A 1 197 ? 9.012 29.084 39.588 1.00 19.33 378 LYS A CA 1
ATOM 3395 C C . LYS A 1 197 ? 10.110 28.408 38.801 1.00 18.65 378 LYS A C 1
ATOM 3396 O O . LYS A 1 197 ? 11.170 28.995 38.640 1.00 20.03 378 LYS A O 1
ATOM 3400 N N . ALA A 1 198 ? 9.880 27.192 38.313 1.00 16.76 379 ALA A N 1
ATOM 3401 C CA . ALA A 1 198 ? 10.937 26.464 37.630 1.00 15.71 379 ALA A CA 1
ATOM 3402 C C . ALA A 1 198 ? 11.230 27.090 36.274 1.00 14.52 379 ALA A C 1
ATOM 3403 O O . ALA A 1 198 ? 10.323 27.273 35.463 1.00 14.73 379 ALA A O 1
ATOM 3410 N N . PRO A 1 199 ? 12.499 27.427 36.017 1.00 13.78 380 PRO A N 1
ATOM 3411 C CA . PRO A 1 199 ? 12.835 27.965 34.697 1.00 12.85 380 PRO A CA 1
ATOM 3412 C C . PRO A 1 199 ? 12.796 26.890 33.620 1.00 10.42 380 PRO A C 1
ATOM 3413 O O . PRO A 1 199 ? 12.957 25.701 33.897 1.00 10.36 380 PRO A O 1
ATOM 3424 N N . PHE A 1 200 ? 12.647 27.328 32.379 1.00 9.06 381 PHE A N 1
ATOM 3425 C CA . PHE A 1 200 ? 12.536 26.416 31.245 1.00 7.81 381 PHE A CA 1
ATOM 3426 C C . PHE A 1 200 ? 12.972 27.090 29.967 1.00 7.65 381 PHE A C 1
ATOM 3427 O O . PHE A 1 200 ? 13.125 28.315 29.900 1.00 9.27 381 PHE A O 1
ATOM 3444 N N . LEU A 1 201 ? 13.184 26.276 28.943 1.00 7.39 382 LEU A N 1
ATOM 3445 C CA . LEU A 1 201 ? 13.370 26.715 27.571 1.00 7.61 382 LEU A CA 1
ATOM 3446 C C . LEU A 1 201 ? 12.160 26.274 26.770 1.00 6.94 382 LEU A C 1
ATOM 3447 O O . LEU A 1 201 ? 11.470 25.329 27.119 1.00 7.34 382 LEU A O 1
ATOM 3463 N N . SER A 1 202 ? 11.903 26.949 25.658 1.00 7.42 383 SER A N 1
ATOM 3464 C CA . SER A 1 202 ? 10.867 26.480 24.749 1.00 7.59 383 SER A CA 1
ATOM 3465 C C . SER A 1 202 ? 11.207 26.837 23.322 1.00 7.32 383 SER A C 1
ATOM 3466 O O . SER A 1 202 ? 12.092 27.646 23.051 1.00 8.91 383 SER A O 1
ATOM 3474 N N . CYS A 1 203 ? 10.486 26.202 22.403 1.00 7.03 384 CYS A N 1
ATOM 3475 C CA . CYS A 1 203 ? 10.640 26.497 20.991 1.00 7.33 384 CYS A CA 1
ATOM 3476 C C . CYS A 1 203 ? 9.411 26.030 20.238 1.00 6.67 384 CYS A C 1
ATOM 3477 O O . CYS A 1 203 ? 8.609 25.253 20.743 1.00 7.52 384 CYS A O 1
ATOM 3485 N N . ILE A 1 204 ? 9.299 26.516 19.003 1.00 6.96 385 ILE A N 1
ATOM 3486 C CA . ILE A 1 204 ? 8.467 25.903 17.989 1.00 6.75 385 ILE A CA 1
ATOM 3487 C C . ILE A 1 204 ? 9.429 25.249 17.013 1.00 6.78 385 ILE A C 1
ATOM 3488 O O . ILE A 1 204 ? 10.246 25.921 16.389 1.00 7.67 385 ILE A O 1
ATOM 3504 N N . LEU A 1 205 ? 9.373 23.912 16.933 1.00 6.60 386 LEU A N 1
ATOM 3505 C CA . LEU A 1 205 ? 10.234 23.136 16.058 1.00 6.65 386 LEU A CA 1
ATOM 3506 C C . LEU A 1 205 ? 9.523 22.975 14.714 1.00 6.60 386 LEU A C 1
ATOM 3507 O O . LEU A 1 205 ? 8.406 22.478 14.665 1.00 7.36 386 LEU A O 1
ATOM 3523 N N . SER A 1 206 ? 10.179 23.398 13.643 1.00 7.19 387 SER A N 1
ATOM 3524 C CA . SER A 1 206 ? 9.605 23.423 12.300 1.00 7.79 387 SER A CA 1
ATOM 3525 C C . SER A 1 206 ? 10.273 22.405 11.380 1.00 7.09 387 SER A C 1
ATOM 3526 O O . SER A 1 206 ? 11.338 21.873 11.679 1.00 7.17 387 SER A O 1
ATOM 3534 N N . PRO A 1 207 ? 9.626 22.107 10.237 1.00 7.84 388 PRO A N 1
ATOM 3535 C CA . PRO A 1 207 ? 10.183 21.105 9.320 1.00 8.29 388 PRO A CA 1
ATOM 3536 C C . PRO A 1 207 ? 11.632 21.375 8.956 1.00 7.85 388 PRO A C 1
ATOM 3537 O O . PRO A 1 207 ? 12.016 22.512 8.673 1.00 8.84 388 PRO A O 1
ATOM 3548 N N . GLY A 1 208 ? 12.434 20.320 8.972 1.00 7.44 389 GLY A N 1
ATOM 3549 C CA . GLY A 1 208 ? 13.839 20.377 8.625 1.00 8.30 389 GLY A CA 1
ATOM 3550 C C . GLY A 1 208 ? 14.766 20.621 9.804 1.00 8.48 389 GLY A C 1
ATOM 3551 O O . GLY A 1 208 ? 15.974 20.477 9.657 1.00 10.82 389 GLY A O 1
ATOM 3555 N N . GLU A 1 209 ? 14.210 20.986 10.958 1.00 7.66 390 GLU A N 1
ATOM 3556 C CA . GLU A 1 209 ? 14.983 21.288 12.155 1.00 7.49 390 GLU A CA 1
ATOM 3557 C C . GLU A 1 209 ? 15.143 20.029 13.032 1.00 6.77 390 GLU A C 1
ATOM 3558 O O . GLU A 1 209 ? 14.280 19.171 13.041 1.00 7.48 390 GLU A O 1
ATOM 3570 N N . ILE A 1 210 ? 16.247 19.996 13.760 1.00 6.83 391 ILE A N 1
ATOM 3571 C CA . ILE A 1 210 ? 16.529 18.954 14.728 1.00 6.76 391 ILE A CA 1
ATOM 3572 C C . ILE A 1 210 ? 16.636 19.577 16.117 1.00 6.37 391 ILE A C 1
ATOM 3573 O O . ILE A 1 210 ? 17.447 20.464 16.311 1.00 7.93 391 ILE A O 1
ATOM 3589 N N . LEU A 1 211 ? 15.875 19.071 17.085 1.00 6.19 392 LEU A N 1
ATOM 3590 C CA . LEU A 1 211 ? 16.066 19.446 18.479 1.00 5.96 392 LEU A CA 1
ATOM 3591 C C . LEU A 1 211 ? 16.922 18.402 19.185 1.00 5.92 392 LEU A C 1
ATOM 3592 O O . LEU A 1 211 ? 16.561 17.230 19.224 1.00 6.66 392 LEU A O 1
ATOM 3608 N N . PHE A 1 212 ? 18.031 18.840 19.767 1.00 5.95 393 PHE A N 1
ATOM 3609 C CA . PHE A 1 212 ? 18.803 18.025 20.686 1.00 6.17 393 PHE A CA 1
ATOM 3610 C C . PHE A 1 212 ? 18.197 18.135 22.074 1.00 6.11 393 PHE A C 1
ATOM 3611 O O . PHE A 1 212 ? 18.165 19.216 22.665 1.00 6.70 393 PHE A O 1
ATOM 3628 N N . ILE A 1 213 ? 17.688 17.019 22.583 1.00 6.08 394 ILE A N 1
ATOM 3629 C CA . ILE A 1 213 ? 17.176 16.900 23.944 1.00 5.98 394 ILE A CA 1
ATOM 3630 C C . ILE A 1 213 ? 18.201 16.091 24.738 1.00 6.45 394 ILE A C 1
ATOM 3631 O O . ILE A 1 213 ? 18.337 14.865 24.557 1.00 6.74 394 ILE A O 1
ATOM 3647 N N . PRO A 1 214 ? 18.991 16.746 25.584 1.00 6.44 395 PRO A N 1
ATOM 3648 C CA . PRO A 1 214 ? 20.004 16.037 26.362 1.00 6.99 395 PRO A CA 1
ATOM 3649 C C . PRO A 1 214 ? 19.390 14.919 27.192 1.00 6.91 395 PRO A C 1
ATOM 3650 O O . PRO A 1 214 ? 18.248 15.012 27.653 1.00 6.88 395 PRO A O 1
ATOM 3661 N N . VAL A 1 215 ? 20.194 13.896 27.443 1.00 7.36 396 VAL A N 1
ATOM 3662 C CA . VAL A 1 215 ? 19.774 12.792 28.295 1.00 7.56 396 VAL A CA 1
ATOM 3663 C C . VAL A 1 215 ? 19.162 13.326 29.607 1.00 7.50 396 VAL A C 1
ATOM 3664 O O . VAL A 1 215 ? 19.737 14.162 30.286 1.00 7.89 396 VAL A O 1
ATOM 3677 N N . LYS A 1 216 ? 17.997 12.783 29.933 1.00 7.29 397 LYS A N 1
ATOM 3678 C CA A LYS A 1 216 ? 17.266 13.121 31.162 0.33 8.05 397 LYS A CA 1
ATOM 3679 C CA B LYS A 1 216 ? 17.218 13.088 31.131 0.67 8.01 397 LYS A CA 1
ATOM 3680 C C . LYS A 1 216 ? 16.598 14.497 31.185 1.00 7.74 397 LYS A C 1
ATOM 3681 O O . LYS A 1 216 ? 15.917 14.829 32.147 1.00 8.23 397 LYS A O 1
ATOM 3717 N N . TYR A 1 217 ? 16.760 15.302 30.132 1.00 7.15 398 TYR A N 1
ATOM 3718 C CA . TYR A 1 217 ? 16.078 16.591 30.107 1.00 7.04 398 TYR A CA 1
ATOM 3719 C C . TYR A 1 217 ? 14.567 16.343 30.023 1.00 6.91 398 TYR A C 1
ATOM 3720 O O . TYR A 1 217 ? 14.100 15.552 29.204 1.00 7.48 398 TYR A O 1
ATOM 3738 N N . TRP A 1 218 ? 13.783 17.032 30.837 1.00 6.61 399 TRP A N 1
ATOM 3739 C CA . TRP A 1 218 ? 12.337 16.888 30.806 1.00 6.66 399 TRP A CA 1
ATOM 3740 C C . TRP A 1 218 ? 11.785 17.650 29.603 1.00 6.32 399 TRP A C 1
ATOM 3741 O O . TRP A 1 218 ? 12.202 18.778 29.346 1.00 7.18 399 TRP A O 1
ATOM 3762 N N . HIS A 1 219 ? 10.880 17.030 28.867 1.00 5.97 400 HIS A N 1
ATOM 3763 C CA . HIS A 1 219 ? 10.309 17.653 27.679 1.00 6.30 400 HIS A CA 1
ATOM 3764 C C . HIS A 1 219 ? 8.825 17.350 27.586 1.00 6.15 400 HIS A C 1
ATOM 3765 O O . HIS A 1 219 ? 8.342 16.276 27.966 1.00 6.68 400 HIS A O 1
ATOM 3779 N N . TYR A 1 220 ? 8.115 18.335 27.051 1.00 6.01 401 TYR A N 1
ATOM 3780 C CA . TYR A 1 220 ? 6.678 18.356 26.826 1.00 6.13 401 TYR A CA 1
ATOM 3781 C C . TYR A 1 220 ? 6.469 18.811 25.381 1.00 5.84 401 TYR A C 1
ATOM 3782 O O . TYR A 1 220 ? 7.121 19.752 24.958 1.00 6.15 401 TYR A O 1
ATOM 3800 N N . VAL A 1 221 ? 5.581 18.134 24.650 1.00 5.95 402 VAL A N 1
ATOM 3801 C CA . VAL A 1 221 ? 5.473 18.380 23.216 1.00 6.21 402 VAL A CA 1
ATOM 3802 C C . VAL A 1 221 ? 4.020 18.402 22.771 1.00 6.16 402 VAL A C 1
ATOM 3803 O O . VAL A 1 221 ? 3.278 17.459 23.014 1.00 7.22 402 VAL A O 1
ATOM 3816 N N . ARG A 1 222 ? 3.617 19.478 22.084 1.00 6.33 403 ARG A N 1
ATOM 3817 C CA . ARG A 1 222 ? 2.268 19.612 21.522 1.00 6.52 403 ARG A CA 1
ATOM 3818 C C . ARG A 1 222 ? 2.367 19.911 20.016 1.00 6.39 403 ARG A C 1
ATOM 3819 O O . ARG A 1 222 ? 3.021 20.863 19.606 1.00 7.08 403 ARG A O 1
ATOM 3840 N N . ALA A 1 223 ? 1.709 19.098 19.196 1.00 6.62 404 ALA A N 1
ATOM 3841 C CA . ALA A 1 223 ? 1.684 19.347 17.757 1.00 6.95 404 ALA A CA 1
ATOM 3842 C C . ALA A 1 223 ? 0.757 20.508 17.423 1.00 7.03 404 ALA A C 1
ATOM 3843 O O . ALA A 1 223 ? -0.403 20.542 17.862 1.00 7.86 404 ALA A O 1
ATOM 3850 N N . LEU A 1 224 ? 1.256 21.425 16.603 1.00 7.31 405 LEU A N 1
ATOM 3851 C CA . LEU A 1 224 ? 0.504 22.614 16.193 1.00 7.80 405 LEU A CA 1
ATOM 3852 C C . LEU A 1 224 ? -0.231 22.440 14.871 1.00 8.67 405 LEU A C 1
ATOM 3853 O O . LEU A 1 224 ? -1.127 23.214 14.557 1.00 10.85 405 LEU A O 1
ATOM 3869 N N . ASP A 1 225 ? 0.203 21.442 14.108 1.00 8.64 406 ASP A N 1
ATOM 3870 C CA . ASP A 1 225 ? -0.332 21.092 12.788 1.00 8.85 406 ASP A CA 1
ATOM 3871 C C . ASP A 1 225 ? -0.304 19.575 12.671 1.00 8.25 406 ASP A C 1
ATOM 3872 O O . ASP A 1 225 ? 0.311 18.916 13.499 1.00 8.42 406 ASP A O 1
ATOM 3881 N N . LEU A 1 226 ? -0.900 19.035 11.609 1.00 8.63 407 LEU A N 1
ATOM 3882 C CA . LEU A 1 226 ? -0.574 17.673 11.199 1.00 8.56 407 LEU A CA 1
ATOM 3883 C C . LEU A 1 226 ? 0.945 17.533 11.236 1.00 7.79 407 LEU A C 1
ATOM 3884 O O . LEU A 1 226 ? 1.654 18.332 10.628 1.00 8.41 407 LEU A O 1
ATOM 3900 N N . SER A 1 227 ? 1.443 16.513 11.927 1.00 7.44 408 SER A N 1
ATOM 3901 C CA . SER A 1 227 ? 2.859 16.435 12.256 1.00 7.14 408 SER A CA 1
ATOM 3902 C C . SER A 1 227 ? 3.431 15.027 12.108 1.00 6.65 408 SER A C 1
ATOM 3903 O O . SER A 1 227 ? 2.765 14.029 12.378 1.00 7.11 408 SER A O 1
ATOM 3911 N N . PHE A 1 228 ? 4.688 14.994 11.688 1.00 6.32 409 PHE A N 1
ATOM 3912 C CA . PHE A 1 228 ? 5.479 13.780 11.666 1.00 6.55 409 PHE A CA 1
ATOM 3913 C C . PHE A 1 228 ? 6.872 14.162 12.146 1.00 5.94 409 PHE A C 1
ATOM 3914 O O . PHE A 1 228 ? 7.529 15.021 11.554 1.00 6.68 409 PHE A O 1
ATOM 3931 N N . SER A 1 229 ? 7.322 13.506 13.214 1.00 6.15 410 SER A N 1
ATOM 3932 C CA . SER A 1 229 ? 8.666 13.667 13.750 1.00 6.17 410 SER A CA 1
ATOM 3933 C C . SER A 1 229 ? 9.342 12.303 13.798 1.00 5.70 410 SER A C 1
ATOM 3934 O O . SER A 1 229 ? 8.663 11.285 13.883 1.00 6.61 410 SER A O 1
ATOM 3942 N N . VAL A 1 230 ? 10.670 12.317 13.796 1.00 5.86 411 VAL A N 1
ATOM 3943 C CA . VAL A 1 230 ? 11.464 11.103 13.915 1.00 6.11 411 VAL A CA 1
ATOM 3944 C C . VAL A 1 230 ? 12.488 11.352 15.010 1.00 6.04 411 VAL A C 1
ATOM 3945 O O . VAL A 1 230 ? 13.267 12.287 14.916 1.00 6.61 411 VAL A O 1
ATOM 3958 N N . SER A 1 231 ? 12.476 10.525 16.054 1.00 6.08 412 SER A N 1
ATOM 3959 C CA . SER A 1 231 ? 13.447 10.636 17.127 1.00 6.02 412 SER A CA 1
ATOM 3960 C C . SER A 1 231 ? 14.518 9.570 17.009 1.00 6.38 412 SER A C 1
ATOM 3961 O O . SER A 1 231 ? 14.245 8.440 16.579 1.00 6.82 412 SER A O 1
ATOM 3969 N N . PHE A 1 232 ? 15.717 9.934 17.447 1.00 6.08 413 PHE A N 1
ATOM 3970 C CA . PHE A 1 232 ? 16.877 9.067 17.492 1.00 6.47 413 PHE A CA 1
ATOM 3971 C C . PHE A 1 232 ? 17.359 9.066 18.934 1.00 6.84 413 PHE A C 1
ATOM 3972 O O . PHE A 1 232 ? 17.874 10.084 19.411 1.00 6.98 413 PHE A O 1
ATOM 3989 N N . TRP A 1 233 ? 17.175 7.946 19.639 1.00 7.07 414 TRP A N 1
ATOM 3990 C CA . TRP A 1 233 ? 17.636 7.805 21.021 1.00 7.42 414 TRP A CA 1
ATOM 3991 C C . TRP A 1 233 ? 18.980 7.110 20.980 1.00 7.87 414 TRP A C 1
ATOM 3992 O O . TRP A 1 233 ? 19.106 5.985 20.453 1.00 8.59 414 TRP A O 1
ATOM 4013 N N . TRP A 1 234 ? 20.003 7.786 21.497 1.00 7.93 415 TRP A N 1
ATOM 4014 C CA . TRP A 1 234 ? 21.380 7.377 21.323 1.00 8.51 415 TRP A CA 1
ATOM 4015 C C . TRP A 1 234 ? 22.189 7.688 22.572 1.00 9.05 415 TRP A C 1
ATOM 4016 O O . TRP A 1 234 ? 21.797 8.497 23.404 1.00 9.11 415 TRP A O 1
ATOM 4037 N N . SER A 1 235 ? 23.335 7.031 22.704 1.00 10.60 416 SER A N 1
ATOM 4038 C CA . SER A 1 235 ? 24.217 7.243 23.850 0.99 12.22 416 SER A CA 1
ATOM 4039 C C . SER A 1 235 ? 25.659 7.310 23.418 1.00 13.29 416 SER A C 1
ATOM 4040 O O . SER A 1 235 ? 25.987 6.924 22.283 1.00 13.57 416 SER A O 1
#